Protein AF-0000000085152220 (afdb_homodimer)

InterPro domains:
  IPR000462 CDP-alcohol phosphatidyltransferase [PF01066] (6-169)
  IPR004570 CDP-diacylglycerol--glycerol-3-phosphate 3-phosphatidyltransferase [PIRSF000847] (4-182)
  IPR004570 CDP-diacylglycerol--glycerol-3-phosphate 3-phosphatidyltransferase [TIGR00560] (6-180)
  IPR043130 CDP-alcohol phosphatidyltransferase, transmembrane domain [G3DSA:1.20.120.1760] (3-184)
  IPR048254 CDP-alcohol phosphatidyltransferase, conserved site [PS00379] (52-74)
  IPR050324 CDP-alcohol phosphatidyltransferase class-I [PTHR14269] (2-176)

Structure (mmCIF, N/CA/C/O backbone):
data_AF-0000000085152220-model_v1
#
loop_
_entity.id
_entity.type
_entity.pdbx_description
1 polymer 'CDP-diacylglycerol--glycerol-3-phosphate 3-phosphatidyltransferase'
#
loop_
_atom_site.group_PDB
_atom_site.id
_atom_site.type_symbol
_atom_site.label_atom_id
_atom_site.label_alt_id
_atom_site.label_comp_id
_atom_site.label_asym_id
_atom_site.label_entity_id
_atom_site.label_seq_id
_atom_site.pdbx_PDB_ins_code
_atom_site.Cartn_x
_atom_site.Cartn_y
_atom_site.Cartn_z
_atom_site.occupancy
_atom_site.B_iso_or_equiv
_atom_site.auth_seq_id
_atom_site.auth_comp_id
_atom_site.auth_asym_id
_atom_site.auth_atom_id
_atom_site.pdbx_PDB_model_num
ATOM 1 N N . MET A 1 1 ? 12.742 26.578 -11.844 1 43.38 1 MET A N 1
ATOM 2 C CA . MET A 1 1 ? 13.039 25.281 -12.445 1 43.38 1 MET A CA 1
ATOM 3 C C . MET A 1 1 ? 14.359 24.719 -11.922 1 43.38 1 MET A C 1
ATOM 5 O O . MET A 1 1 ? 14.562 23.5 -11.922 1 43.38 1 MET A O 1
ATOM 9 N N . LYS A 1 2 ? 15.25 25.609 -11.633 1 52.81 2 LYS A N 1
ATOM 10 C CA . LYS A 1 2 ? 16.641 25.359 -11.266 1 52.81 2 LYS A CA 1
ATOM 11 C C . LYS A 1 2 ? 16.734 24.656 -9.914 1 52.81 2 LYS A C 1
ATOM 13 O O . LYS A 1 2 ? 17.562 23.766 -9.727 1 52.81 2 LYS A O 1
ATOM 18 N N . GLN A 1 3 ? 15.734 24.859 -9.078 1 63.97 3 GLN A N 1
ATOM 19 C CA . GLN A 1 3 ? 15.852 24.438 -7.688 1 63.97 3 GLN A CA 1
ATOM 20 C C . GLN A 1 3 ? 15.289 23.047 -7.473 1 63.97 3 GLN A C 1
ATOM 22 O O . GLN A 1 3 ? 15.664 22.344 -6.527 1 63.97 3 GLN A O 1
ATOM 27 N N . VAL A 1 4 ? 14.688 22.484 -8.508 1 64.5 4 VAL A N 1
ATOM 28 C CA . VAL A 1 4 ? 14.117 21.141 -8.398 1 64.5 4 VAL A CA 1
ATOM 29 C C . VAL A 1 4 ? 15.125 20.109 -8.891 1 64.5 4 VAL A C 1
ATOM 31 O O . VAL A 1 4 ? 15.094 18.953 -8.461 1 64.5 4 VAL A O 1
ATOM 34 N N . LEU A 1 5 ? 16.031 20.609 -9.672 1 73.44 5 LEU A N 1
ATOM 35 C CA . LEU A 1 5 ? 16.969 19.656 -10.25 1 73.44 5 LEU A CA 1
ATOM 36 C C . LEU A 1 5 ? 18.234 19.547 -9.391 1 73.44 5 LEU A C 1
ATOM 38 O O . LEU A 1 5 ? 19.312 19.922 -9.836 1 73.44 5 LEU A O 1
ATOM 42 N N . THR A 1 6 ? 18.078 19.094 -8.203 1 81.06 6 THR A N 1
ATOM 43 C CA . THR A 1 6 ? 19.188 18.797 -7.309 1 81.06 6 THR A CA 1
ATOM 44 C C . THR A 1 6 ? 19.562 17.312 -7.41 1 81.06 6 THR A C 1
ATOM 46 O O . THR A 1 6 ? 18.797 16.5 -7.93 1 81.06 6 THR A O 1
ATOM 49 N N . VAL A 1 7 ? 20.75 16.984 -7.09 1 80 7 VAL A N 1
ATOM 50 C CA . VAL A 1 7 ? 21.281 15.633 -7.188 1 80 7 VAL A CA 1
ATOM 51 C C . VAL A 1 7 ? 20.359 14.664 -6.461 1 80 7 VAL A C 1
ATOM 53 O O . VAL A 1 7 ? 19.953 13.641 -7.02 1 80 7 VAL A O 1
ATOM 56 N N . PRO A 1 8 ? 19.906 14.992 -5.285 1 82.31 8 PRO A N 1
ATOM 57 C CA . PRO A 1 8 ? 19 14.086 -4.59 1 82.31 8 PRO A CA 1
ATOM 58 C C . PRO A 1 8 ? 17.672 13.883 -5.332 1 82.31 8 PRO A C 1
ATOM 60 O O . PRO A 1 8 ? 17.172 12.758 -5.41 1 82.31 8 PRO A O 1
ATOM 63 N N . ASN A 1 9 ? 17.25 14.914 -5.938 1 85.56 9 ASN A N 1
ATOM 64 C CA . ASN A 1 9 ? 15.992 14.82 -6.684 1 85.56 9 ASN A CA 1
ATOM 65 C C . ASN A 1 9 ? 16.156 13.969 -7.941 1 85.56 9 ASN A C 1
ATOM 67 O O . ASN A 1 9 ? 15.242 13.234 -8.32 1 85.56 9 ASN A O 1
ATOM 71 N N . ILE A 1 10 ? 17.266 14.125 -8.5 1 87.38 10 ILE A N 1
ATOM 72 C CA . ILE A 1 10 ? 17.531 13.352 -9.703 1 87.38 10 ILE A CA 1
ATOM 73 C C . ILE A 1 10 ? 17.641 11.867 -9.344 1 87.38 10 ILE A C 1
ATOM 75 O O . ILE A 1 10 ? 17.125 11.016 -10.07 1 87.38 10 ILE A O 1
ATOM 79 N N . LEU A 1 11 ? 18.219 11.594 -8.219 1 88.81 11 LEU A N 1
ATOM 80 C CA . LEU A 1 11 ? 18.344 10.211 -7.777 1 88.81 11 LEU A CA 1
ATOM 81 C C . LEU A 1 11 ? 17 9.617 -7.422 1 88.81 11 LEU A C 1
ATOM 83 O O . LEU A 1 11 ? 16.719 8.453 -7.73 1 88.81 11 LEU A O 1
ATOM 87 N N . THR A 1 12 ? 16.188 10.383 -6.789 1 88.75 12 THR A N 1
ATOM 88 C CA . THR A 1 12 ? 14.836 9.938 -6.469 1 88.75 12 THR A CA 1
ATOM 89 C C . THR A 1 12 ? 14.047 9.656 -7.742 1 88.75 12 THR A C 1
ATOM 91 O O . THR A 1 12 ? 13.367 8.633 -7.844 1 88.75 12 THR A O 1
ATOM 94 N N . GLY A 1 13 ? 14.164 10.578 -8.688 1 90.31 13 GLY A N 1
ATOM 95 C CA . GLY A 1 13 ? 13.531 10.359 -9.984 1 90.31 13 GLY A CA 1
ATOM 96 C C . GLY A 1 13 ? 14.031 9.109 -10.688 1 90.31 13 GLY A C 1
ATOM 97 O O . GLY A 1 13 ? 13.242 8.375 -11.289 1 90.31 13 GLY A O 1
ATOM 98 N N . PHE A 1 14 ? 15.297 8.922 -10.602 1 92.62 14 PHE A N 1
ATOM 99 C CA . PHE A 1 14 ? 15.914 7.73 -11.18 1 92.62 14 PHE A CA 1
ATOM 100 C C . PHE A 1 14 ? 15.344 6.465 -10.547 1 92.62 14 PHE A C 1
ATOM 102 O O . PHE A 1 14 ? 15.086 5.48 -11.25 1 92.62 14 PHE A O 1
ATOM 109 N N . ARG A 1 15 ? 15.125 6.484 -9.289 1 94.25 15 ARG A N 1
ATOM 110 C CA . ARG A 1 15 ? 14.562 5.336 -8.594 1 94.25 15 ARG A CA 1
ATOM 111 C C . ARG A 1 15 ? 13.141 5.051 -9.062 1 94.25 15 ARG A C 1
ATOM 113 O O . ARG A 1 15 ? 12.766 3.893 -9.266 1 94.25 15 ARG A O 1
ATOM 120 N N . PHE A 1 16 ? 12.367 6.035 -9.25 1 92.75 16 PHE A N 1
ATOM 121 C CA . PHE A 1 16 ? 11.023 5.867 -9.781 1 92.75 16 PHE A CA 1
ATOM 122 C C . PHE A 1 16 ? 11.055 5.258 -11.18 1 92.75 16 PHE A C 1
ATOM 124 O O . PHE A 1 16 ? 10.227 4.41 -11.516 1 92.75 16 PHE A O 1
ATOM 131 N N . ALA A 1 17 ? 12.031 5.68 -11.953 1 94.56 17 ALA A N 1
ATOM 132 C CA . ALA A 1 17 ? 12.156 5.195 -13.328 1 94.56 17 ALA A CA 1
ATOM 133 C C . ALA A 1 17 ? 12.555 3.721 -13.352 1 94.56 17 ALA A C 1
ATOM 135 O O . ALA A 1 17 ? 12.242 3.002 -14.305 1 94.56 17 ALA A O 1
ATOM 136 N N . LEU A 1 18 ? 13.211 3.279 -12.359 1 96.44 18 LEU A N 1
ATOM 137 C CA . LEU A 1 18 ? 13.672 1.898 -12.297 1 96.44 18 LEU A CA 1
ATOM 138 C C . LEU A 1 18 ? 12.531 0.959 -11.922 1 96.44 18 LEU A C 1
ATOM 140 O O . LEU A 1 18 ? 12.609 -0.248 -12.156 1 96.44 18 LEU A O 1
ATOM 144 N N . VAL A 1 19 ? 11.461 1.485 -11.383 1 95.75 19 VAL A N 1
ATOM 145 C CA . VAL A 1 19 ? 10.352 0.673 -10.883 1 95.75 19 VAL A CA 1
ATOM 146 C C . VAL A 1 19 ? 9.672 -0.037 -12.047 1 95.75 19 VAL A C 1
ATOM 148 O O . VAL A 1 19 ? 9.508 -1.26 -12.031 1 95.75 19 VAL A O 1
ATOM 151 N N . PRO A 1 20 ? 9.305 0.666 -13.148 1 96.69 20 PRO A N 1
ATOM 152 C CA . PRO A 1 20 ? 8.695 -0.032 -14.281 1 96.69 20 PRO A CA 1
ATOM 153 C C . PRO A 1 20 ? 9.617 -1.086 -14.891 1 96.69 20 PRO A C 1
ATOM 155 O O . PRO A 1 20 ? 9.148 -2.127 -15.359 1 96.69 20 PRO A O 1
ATOM 158 N N . VAL A 1 21 ? 10.875 -0.811 -14.922 1 97.62 21 VAL A N 1
ATOM 159 C CA . VAL A 1 21 ? 11.836 -1.777 -15.438 1 97.62 2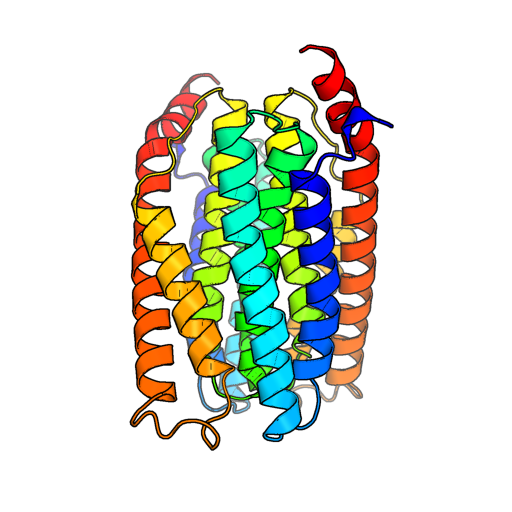1 VAL A CA 1
ATOM 160 C C . VAL A 1 21 ? 11.82 -3.035 -14.57 1 97.62 21 VAL A C 1
ATOM 162 O O . VAL A 1 21 ? 11.797 -4.152 -15.086 1 97.62 21 VAL A O 1
ATOM 165 N N . LEU A 1 22 ? 11.789 -2.803 -13.266 1 97.88 22 LEU A N 1
ATOM 166 C CA . LEU A 1 22 ? 11.742 -3.924 -12.336 1 97.88 22 LEU A CA 1
ATOM 167 C C . LEU A 1 22 ? 10.453 -4.723 -12.5 1 97.88 22 LEU A C 1
ATOM 169 O O . LEU A 1 22 ? 10.477 -5.953 -12.484 1 97.88 22 LEU A O 1
ATOM 173 N N . VAL A 1 23 ? 9.367 -4.07 -12.711 1 97.69 23 VAL A N 1
ATOM 174 C CA . VAL A 1 23 ? 8.07 -4.711 -12.898 1 97.69 23 VAL A CA 1
ATOM 175 C C . VAL A 1 23 ? 8.109 -5.602 -14.133 1 97.69 23 VAL A C 1
ATOM 177 O O . VAL A 1 23 ? 7.66 -6.75 -14.102 1 97.69 23 VAL A O 1
ATOM 180 N N . VAL A 1 24 ? 8.664 -5.09 -15.203 1 97.5 24 VAL A N 1
ATOM 181 C CA . VAL A 1 24 ? 8.734 -5.84 -16.453 1 97.5 24 VAL A CA 1
ATOM 182 C C . VAL A 1 24 ? 9.602 -7.078 -16.266 1 97.5 24 VAL A C 1
ATOM 184 O O . VAL A 1 24 ? 9.219 -8.18 -16.656 1 97.5 24 VAL A O 1
ATOM 187 N N . LEU A 1 25 ? 10.727 -6.91 -15.641 1 97.62 25 LEU A N 1
ATOM 188 C CA . LEU A 1 25 ? 11.656 -8.016 -15.453 1 97.62 25 LEU A CA 1
ATOM 189 C C . LEU A 1 25 ? 11.039 -9.102 -14.57 1 97.62 25 LEU A C 1
ATOM 191 O O . LEU A 1 25 ? 11.203 -10.297 -14.836 1 97.62 25 LEU A O 1
ATOM 195 N N . LEU A 1 26 ? 10.297 -8.688 -13.602 1 97 26 LEU A N 1
ATOM 196 C CA . LEU A 1 26 ? 9.727 -9.648 -12.672 1 97 26 LEU A CA 1
ATOM 197 C C . LEU A 1 26 ? 8.445 -10.258 -13.234 1 97 26 LEU A C 1
ATOM 199 O O . LEU A 1 26 ? 7.914 -11.219 -12.672 1 97 26 LEU A O 1
ATOM 203 N N . SER A 1 27 ? 7.949 -9.688 -14.328 1 95.94 27 SER A N 1
ATOM 204 C CA . SER A 1 27 ? 6.738 -10.211 -14.961 1 95.94 27 SER A CA 1
ATOM 205 C C . SER A 1 27 ? 7.078 -11.211 -16.062 1 95.94 27 SER A C 1
ATOM 207 O O . SER A 1 27 ? 6.207 -11.961 -16.516 1 95.94 27 SER A O 1
ATOM 209 N N . LEU A 1 28 ? 8.266 -11.266 -16.469 1 95.06 28 LEU A N 1
ATOM 210 C CA . LEU A 1 28 ? 8.719 -12.195 -17.516 1 95.06 28 LEU A CA 1
ATOM 211 C C . LEU A 1 28 ? 8.961 -13.578 -16.938 1 95.06 28 LEU A C 1
ATOM 213 O O . LEU A 1 28 ? 9.016 -13.75 -15.711 1 95.06 28 LEU A O 1
ATOM 217 N N . GLU A 1 29 ? 8.984 -14.578 -17.859 1 94.25 29 GLU A N 1
ATOM 218 C CA . GLU A 1 29 ? 9.391 -15.906 -17.422 1 94.25 29 GLU A CA 1
ATOM 219 C C . GLU A 1 29 ? 10.781 -15.875 -16.797 1 94.25 29 GLU A C 1
ATOM 221 O O . GLU A 1 29 ? 11.734 -15.375 -17.391 1 94.25 29 GLU A O 1
ATOM 226 N N . GLN A 1 30 ? 10.812 -16.391 -15.609 1 92.12 30 GLN A N 1
ATOM 227 C CA . GLN A 1 30 ? 12.031 -16.25 -14.82 1 92.12 30 GLN A CA 1
ATOM 228 C C . GLN A 1 30 ? 13.102 -17.234 -15.289 1 92.12 30 GLN A C 1
ATOM 230 O O . GLN A 1 30 ? 12.805 -18.391 -15.562 1 92.12 30 GLN A O 1
ATOM 235 N N . ASN A 1 31 ? 14.25 -16.734 -15.625 1 93.44 31 ASN A N 1
ATOM 236 C CA . ASN A 1 31 ? 15.492 -17.453 -15.859 1 93.44 31 ASN A CA 1
ATOM 237 C C . ASN A 1 31 ? 16.672 -16.797 -15.148 1 93.44 31 ASN A C 1
ATOM 239 O O . ASN A 1 31 ? 16.516 -15.734 -14.547 1 93.44 31 ASN A O 1
ATOM 243 N N . THR A 1 32 ? 17.734 -17.406 -15.125 1 92.25 32 THR A N 1
ATOM 244 C CA . THR A 1 32 ? 18.891 -16.922 -14.375 1 92.25 32 THR A CA 1
ATOM 245 C C . THR A 1 32 ? 19.25 -15.508 -14.812 1 92.25 32 THR A C 1
ATOM 247 O O . THR A 1 32 ? 19.547 -14.648 -13.977 1 92.25 32 THR A O 1
ATOM 250 N N . TRP A 1 33 ? 19.172 -15.227 -16.062 1 93.62 33 TRP A N 1
ATOM 251 C CA . TRP A 1 33 ? 19.547 -13.93 -16.594 1 93.62 33 TRP A CA 1
ATOM 252 C C . TRP A 1 33 ? 18.531 -12.859 -16.188 1 93.62 33 TRP A C 1
ATOM 254 O O . TRP A 1 33 ? 18.906 -11.781 -15.742 1 93.62 33 TRP A O 1
ATOM 264 N N . VAL A 1 34 ? 17.297 -13.148 -16.328 1 95.75 34 VAL A N 1
ATOM 265 C CA . VAL A 1 34 ? 16.234 -12.219 -15.984 1 95.75 34 VAL A CA 1
ATOM 266 C C . VAL A 1 34 ? 16.281 -11.922 -14.484 1 95.75 34 VAL A C 1
ATOM 268 O O . VAL A 1 34 ? 16.172 -10.766 -14.07 1 95.75 34 VAL A O 1
ATOM 271 N N . GLU A 1 35 ? 16.484 -12.953 -13.742 1 95.06 35 GLU A N 1
ATOM 272 C CA . GLU A 1 35 ? 16.531 -12.781 -12.297 1 95.06 35 GLU A CA 1
ATOM 273 C C . GLU A 1 35 ? 17.734 -11.938 -11.883 1 95.06 35 GLU A C 1
ATOM 275 O O . GLU A 1 35 ? 17.625 -11.117 -10.969 1 95.06 35 GLU A O 1
ATOM 280 N N . PHE A 1 36 ? 18.812 -12.18 -12.5 1 95.25 36 PHE A N 1
ATOM 281 C CA . PHE A 1 36 ? 20.016 -11.414 -12.188 1 95.25 36 PHE A CA 1
ATOM 282 C C . PHE A 1 36 ? 19.812 -9.938 -12.484 1 95.25 36 PHE A C 1
ATOM 284 O O . PHE A 1 36 ? 20.141 -9.078 -11.664 1 95.25 36 PHE A O 1
ATOM 291 N N . TRP A 1 37 ? 19.25 -9.648 -13.656 1 96.75 37 TRP A N 1
ATOM 292 C CA . TRP A 1 37 ? 19.031 -8.258 -14.031 1 96.75 37 TRP A CA 1
ATOM 293 C C . TRP A 1 37 ? 17.984 -7.609 -13.133 1 96.75 37 TRP A C 1
ATOM 295 O O . TRP A 1 37 ? 18.078 -6.426 -12.812 1 96.75 37 TRP A O 1
ATOM 305 N N . ALA A 1 38 ? 16.953 -8.359 -12.797 1 97.5 38 ALA A N 1
ATOM 306 C CA . ALA A 1 38 ? 15.969 -7.844 -11.844 1 97.5 38 ALA A CA 1
ATOM 307 C C . ALA A 1 38 ? 16.641 -7.496 -10.508 1 97.5 38 ALA A C 1
ATOM 309 O O . ALA A 1 38 ? 16.375 -6.434 -9.938 1 97.5 38 ALA A O 1
ATOM 310 N N . TRP A 1 39 ? 17.484 -8.383 -10.062 1 96.62 39 TRP A N 1
ATOM 311 C CA . TRP A 1 39 ? 18.203 -8.141 -8.82 1 96.62 39 TRP A CA 1
ATOM 312 C C . TRP A 1 39 ? 19.094 -6.902 -8.945 1 96.62 39 TRP A C 1
ATOM 314 O O . TRP A 1 39 ? 19.156 -6.074 -8.031 1 96.62 39 TRP A O 1
ATOM 324 N N . PHE A 1 40 ? 19.766 -6.82 -10.039 1 96.94 40 PHE A N 1
ATOM 325 C CA . PHE A 1 40 ? 20.672 -5.703 -10.273 1 96.94 40 PHE A CA 1
ATOM 326 C C . PHE A 1 40 ? 19.922 -4.379 -10.25 1 96.94 40 PHE A C 1
ATOM 328 O O . PHE A 1 40 ? 20.375 -3.414 -9.633 1 96.94 40 PHE A O 1
ATOM 335 N N . VAL A 1 41 ? 18.828 -4.328 -10.953 1 97.62 41 VAL A N 1
ATOM 336 C CA . VAL A 1 41 ? 18 -3.127 -10.977 1 97.62 41 VAL A CA 1
ATOM 337 C C . VAL A 1 41 ? 17.547 -2.781 -9.562 1 97.62 41 VAL A C 1
ATOM 339 O O . VAL A 1 41 ? 17.609 -1.62 -9.148 1 97.62 41 VAL A O 1
ATOM 342 N N . PHE A 1 42 ? 17.109 -3.775 -8.844 1 97.81 42 PHE A N 1
ATOM 343 C CA . PHE A 1 42 ? 16.688 -3.557 -7.469 1 97.81 42 PHE A CA 1
ATOM 344 C C . PHE A 1 42 ? 17.844 -3.059 -6.609 1 97.81 42 PHE A C 1
ATOM 346 O O . PHE A 1 42 ? 17.672 -2.146 -5.797 1 97.81 42 PHE A O 1
ATOM 353 N N . PHE A 1 43 ? 18.953 -3.658 -6.762 1 95.94 43 PHE A N 1
ATOM 354 C CA . PHE A 1 43 ? 20.141 -3.301 -6.012 1 95.94 43 PHE A CA 1
ATOM 355 C C . PHE A 1 43 ? 20.531 -1.853 -6.277 1 95.94 43 PHE A C 1
ATOM 357 O O . PHE A 1 43 ? 20.812 -1.096 -5.344 1 95.94 43 PHE A O 1
ATOM 364 N N . VAL A 1 44 ? 20.594 -1.493 -7.488 1 96.38 44 VAL A N 1
ATOM 365 C CA . VAL A 1 44 ? 20.938 -0.128 -7.867 1 96.38 44 VAL A CA 1
ATOM 366 C C . VAL A 1 44 ? 19.938 0.851 -7.254 1 96.38 44 VAL A C 1
ATOM 368 O O . VAL A 1 44 ? 20.328 1.877 -6.691 1 96.38 44 VAL A O 1
ATOM 371 N N . ALA A 1 45 ? 18.672 0.52 -7.355 1 94.75 45 ALA A N 1
ATOM 372 C CA . ALA A 1 45 ? 17.641 1.373 -6.785 1 94.75 45 ALA A CA 1
ATOM 373 C C . ALA A 1 45 ? 17.812 1.517 -5.273 1 94.75 45 ALA A C 1
ATOM 375 O O . ALA A 1 45 ? 17.672 2.613 -4.73 1 94.75 45 ALA A O 1
ATOM 376 N N . ALA A 1 46 ? 18.141 0.431 -4.613 1 92.81 46 ALA A N 1
ATOM 377 C CA . ALA A 1 46 ? 18.312 0.447 -3.162 1 92.81 46 ALA A CA 1
ATOM 378 C C . ALA A 1 46 ? 19.531 1.276 -2.771 1 92.81 46 ALA A C 1
ATOM 380 O O . ALA A 1 46 ? 19.5 2.023 -1.791 1 92.81 46 ALA A O 1
ATOM 381 N N . VAL A 1 47 ? 20.578 1.131 -3.498 1 92.19 47 VAL A N 1
ATOM 382 C CA . VAL A 1 47 ? 21.812 1.857 -3.225 1 92.19 47 VAL A CA 1
ATOM 383 C C . VAL A 1 47 ? 21.594 3.352 -3.455 1 92.19 47 VAL A C 1
ATOM 385 O O . VAL A 1 47 ? 22.125 4.184 -2.713 1 92.19 47 VAL A O 1
ATOM 388 N N . THR A 1 48 ? 20.828 3.668 -4.508 1 90.75 48 THR A N 1
ATOM 389 C CA . THR A 1 48 ? 20.547 5.07 -4.789 1 90.75 48 THR A CA 1
ATOM 390 C C . THR A 1 48 ? 19.828 5.723 -3.611 1 90.75 48 THR A C 1
ATOM 392 O O . THR A 1 48 ? 19.984 6.922 -3.371 1 90.75 48 THR A O 1
ATOM 395 N N . ASP A 1 49 ? 18.938 4.926 -2.982 1 87.62 49 ASP A N 1
ATOM 396 C CA . ASP A 1 49 ? 18.25 5.438 -1.803 1 87.62 49 ASP A CA 1
ATOM 397 C C . ASP A 1 49 ? 19.234 5.785 -0.693 1 87.62 49 ASP A C 1
ATOM 399 O O . ASP A 1 49 ? 19.125 6.836 -0.054 1 87.62 49 ASP A O 1
ATOM 403 N N . PHE A 1 50 ? 20.203 4.988 -0.549 1 84.06 50 PHE A N 1
ATOM 404 C CA . PHE A 1 50 ? 21.219 5.203 0.481 1 84.06 50 PHE A CA 1
ATOM 405 C C . PHE A 1 50 ? 22.078 6.418 0.154 1 84.06 50 PHE A C 1
ATOM 407 O O . PHE A 1 50 ? 22.391 7.219 1.037 1 84.06 50 PHE A O 1
ATOM 414 N N . VAL A 1 51 ? 22.391 6.555 -1.011 1 85.31 51 VAL A N 1
ATOM 415 C CA . VAL A 1 51 ? 23.297 7.617 -1.46 1 85.31 51 VAL A CA 1
ATOM 416 C C . VAL A 1 51 ? 22.578 8.961 -1.371 1 85.31 51 VAL A C 1
ATOM 418 O O . VAL A 1 51 ? 23.156 9.945 -0.896 1 85.31 51 VAL A O 1
ATOM 421 N N . ASP A 1 52 ? 21.375 8.93 -1.883 1 82.38 52 ASP A N 1
ATOM 422 C CA . ASP A 1 52 ? 20.672 10.203 -1.907 1 82.38 52 ASP A CA 1
ATOM 423 C C . ASP A 1 52 ? 20.406 10.719 -0.492 1 82.38 52 ASP A C 1
ATOM 425 O O . ASP A 1 52 ? 20.469 11.922 -0.239 1 82.38 52 ASP A O 1
ATOM 429 N N . GLY A 1 53 ? 20.172 9.805 0.477 1 76.62 53 GLY A N 1
ATOM 430 C CA . GLY A 1 53 ? 20.047 10.211 1.868 1 76.62 53 GLY A CA 1
ATOM 431 C C . GLY A 1 53 ? 21.344 10.781 2.436 1 76.62 53 GLY A C 1
ATOM 432 O O . GLY A 1 53 ? 21.312 11.797 3.133 1 76.62 53 GLY A O 1
ATOM 433 N N . TRP A 1 54 ? 22.359 10.164 2.021 1 78.69 54 TRP A N 1
ATOM 434 C CA . TRP A 1 54 ? 23.672 10.602 2.498 1 78.69 54 TRP A CA 1
ATOM 435 C C . TRP A 1 54 ? 24.016 11.977 1.926 1 78.69 54 TRP A C 1
ATOM 437 O O . TRP A 1 54 ? 24.469 12.859 2.656 1 78.69 54 TRP A O 1
ATOM 447 N N . VAL A 1 55 ? 23.781 12.156 0.669 1 77.25 55 VAL A N 1
ATOM 448 C CA . VAL A 1 55 ? 24.109 13.406 -0.014 1 77.25 55 VAL A CA 1
ATOM 449 C C . VAL A 1 55 ? 23.219 14.531 0.509 1 77.25 55 VAL A C 1
ATOM 451 O O . VAL A 1 55 ? 23.688 15.648 0.75 1 77.25 55 VAL A O 1
ATOM 454 N N . ALA A 1 56 ? 21.969 14.289 0.671 1 72.5 56 ALA A N 1
ATOM 455 C CA . ALA A 1 56 ? 21.031 15.289 1.169 1 72.5 56 ALA A CA 1
ATOM 456 C C . ALA A 1 56 ? 21.438 15.773 2.561 1 72.5 56 ALA A C 1
ATOM 458 O O . ALA A 1 56 ? 21.359 16.969 2.854 1 72.5 56 ALA A O 1
ATOM 459 N N . ARG A 1 57 ? 21.922 14.859 3.391 1 75.06 57 ARG A N 1
ATOM 460 C CA . ARG A 1 57 ? 22.312 15.195 4.758 1 75.06 57 ARG A CA 1
ATOM 461 C C . ARG A 1 57 ? 23.656 15.898 4.789 1 75.06 57 ARG A C 1
ATOM 463 O O . ARG A 1 57 ? 23.844 16.859 5.531 1 75.06 57 ARG A O 1
ATOM 470 N N . ARG A 1 58 ? 24.453 15.5 3.926 1 80.44 58 ARG A N 1
ATOM 471 C CA . ARG A 1 58 ? 25.828 16.016 3.932 1 80.44 58 ARG A CA 1
ATOM 472 C C . ARG A 1 58 ? 25.891 17.422 3.361 1 80.44 58 ARG A C 1
ATOM 474 O O . ARG A 1 58 ? 26.594 18.281 3.895 1 80.44 58 ARG A O 1
ATOM 481 N N . TYR A 1 59 ? 25.156 17.688 2.314 1 79.69 59 TYR A N 1
ATOM 482 C CA . TYR A 1 59 ? 25.266 18.984 1.636 1 79.69 59 TYR A CA 1
ATOM 483 C C . TYR A 1 59 ? 24.062 19.875 1.951 1 79.69 59 TYR A C 1
ATOM 485 O O . TYR A 1 59 ? 24 21.016 1.483 1 79.69 59 TYR A O 1
ATOM 493 N N . LYS A 1 60 ? 23.109 19.344 2.691 1 77.06 60 LYS A N 1
ATOM 494 C CA . LYS A 1 60 ? 21.938 20.094 3.129 1 77.06 60 LYS A CA 1
ATOM 495 C C . LYS A 1 60 ? 21.188 20.688 1.938 1 77.06 60 LYS A C 1
ATOM 497 O O . LYS A 1 60 ? 20.812 21.859 1.947 1 77.06 60 LYS A O 1
ATOM 502 N N . ILE A 1 61 ? 21.141 20.047 0.845 1 75.19 61 ILE A N 1
ATOM 503 C CA . ILE A 1 61 ? 20.469 20.516 -0.369 1 75.19 61 ILE A CA 1
ATOM 504 C C . ILE A 1 61 ? 19.109 19.828 -0.514 1 75.19 61 ILE A C 1
ATOM 506 O O . ILE A 1 61 ? 18.719 19.469 -1.62 1 75.19 61 ILE A O 1
ATOM 510 N N . GLU A 1 62 ? 18.438 19.672 0.553 1 73.31 62 GLU A N 1
ATOM 511 C CA . GLU A 1 62 ? 17.141 18.984 0.48 1 73.31 62 GLU A CA 1
ATOM 512 C C . GLU A 1 62 ? 16.016 19.953 0.133 1 73.31 62 GLU A C 1
ATOM 514 O O . GLU A 1 62 ? 15.914 21.031 0.724 1 73.31 62 GLU A O 1
ATOM 519 N N . THR A 1 63 ? 15.336 19.641 -0.987 1 76.19 63 THR A N 1
ATOM 520 C CA . THR A 1 63 ? 14.164 20.422 -1.366 1 76.19 63 THR A CA 1
ATOM 521 C C . THR A 1 63 ? 12.898 19.812 -0.766 1 76.19 63 THR A C 1
ATOM 523 O O . THR A 1 63 ? 12.914 18.688 -0.272 1 76.19 63 THR A O 1
ATOM 526 N N . VAL A 1 64 ? 11.906 20.562 -0.732 1 73.19 64 VAL A N 1
ATOM 527 C CA . VAL A 1 64 ? 10.633 20.094 -0.217 1 73.19 64 VAL A CA 1
ATOM 528 C C . VAL A 1 64 ? 10.141 18.906 -1.062 1 73.19 64 VAL A C 1
ATOM 530 O O . VAL A 1 64 ? 9.664 17.906 -0.524 1 73.19 64 VAL A O 1
ATOM 533 N N . LEU A 1 65 ? 10.359 19.062 -2.305 1 77.81 65 LEU A N 1
ATOM 534 C CA . LEU A 1 65 ? 9.945 17.969 -3.195 1 77.81 65 LEU A CA 1
ATOM 535 C C . LEU A 1 65 ? 10.742 16.703 -2.91 1 77.81 65 LEU A C 1
ATOM 537 O O . LEU A 1 65 ? 10.172 15.609 -2.852 1 77.81 65 LEU A O 1
ATOM 541 N N . GLY A 1 66 ? 11.969 16.922 -2.824 1 78.5 66 GLY A N 1
ATOM 542 C CA . GLY A 1 66 ? 12.82 15.781 -2.533 1 78.5 66 GLY A CA 1
ATOM 543 C C . GLY A 1 66 ? 12.484 15.102 -1.222 1 78.5 66 GLY A C 1
ATOM 544 O O . GLY A 1 66 ? 12.453 13.875 -1.145 1 78.5 66 GLY A O 1
ATOM 545 N N . LYS A 1 67 ? 12.195 15.844 -0.275 1 77.69 67 LYS A N 1
ATOM 546 C CA . LYS A 1 67 ? 11.859 15.32 1.047 1 77.69 67 LYS A CA 1
ATOM 547 C C . LYS A 1 67 ? 10.562 14.508 1.006 1 77.69 67 LYS A C 1
ATOM 549 O O . LYS A 1 67 ? 10.406 13.539 1.752 1 77.69 67 LYS A O 1
ATOM 554 N N . LEU A 1 68 ? 9.828 14.867 0.173 1 78.44 68 LEU A N 1
ATOM 555 C CA . LEU A 1 68 ? 8.531 14.203 0.058 1 78.44 68 LEU A CA 1
ATOM 556 C C . LEU A 1 68 ? 8.633 12.977 -0.843 1 78.44 68 LEU A C 1
ATOM 558 O O . LEU A 1 68 ? 8.109 11.906 -0.512 1 78.44 68 LEU A O 1
ATOM 562 N N . MET A 1 69 ? 9.305 13.18 -1.912 1 84.69 69 MET A N 1
ATOM 563 C CA . MET A 1 69 ? 9.32 12.133 -2.932 1 84.69 69 MET A CA 1
ATOM 564 C C . MET A 1 69 ? 10.266 11 -2.537 1 84.69 69 MET A C 1
ATOM 566 O O . MET A 1 69 ? 10.062 9.852 -2.934 1 84.69 69 MET A O 1
ATOM 570 N N . ASP A 1 70 ? 11.172 11.391 -1.763 1 86.25 70 ASP A N 1
ATOM 571 C CA . ASP A 1 70 ? 12.188 10.406 -1.401 1 86.25 70 ASP A CA 1
ATOM 572 C C . ASP A 1 70 ? 11.562 9.234 -0.644 1 86.25 70 ASP A C 1
ATOM 574 O O . ASP A 1 70 ? 11.656 8.086 -1.081 1 86.25 70 ASP A O 1
ATOM 578 N N . PRO A 1 71 ? 10.875 9.492 0.385 1 85.38 71 PRO A N 1
ATOM 579 C CA . PRO A 1 71 ? 10.234 8.391 1.104 1 85.38 71 PRO A CA 1
ATOM 580 C C . PRO A 1 71 ? 9.234 7.629 0.241 1 85.38 71 PRO A C 1
ATOM 582 O O . PRO A 1 71 ? 9.086 6.41 0.389 1 85.38 71 PRO A O 1
ATOM 585 N N . LEU A 1 72 ? 8.594 8.266 -0.606 1 87.62 72 LEU A N 1
ATOM 586 C CA . LEU A 1 72 ? 7.617 7.625 -1.479 1 87.62 72 LEU A CA 1
ATOM 587 C C . LEU A 1 72 ? 8.297 6.664 -2.447 1 87.62 72 LEU A C 1
ATOM 589 O O . LEU A 1 72 ? 7.805 5.562 -2.688 1 87.62 72 LEU A O 1
ATOM 593 N N . ALA A 1 73 ? 9.367 7.203 -2.99 1 91.19 73 ALA A N 1
ATOM 594 C CA . ALA A 1 73 ? 10.125 6.363 -3.918 1 91.19 73 ALA A CA 1
ATOM 595 C C . ALA A 1 73 ? 10.594 5.078 -3.238 1 91.19 73 ALA A C 1
ATOM 597 O O . ALA A 1 73 ? 10.578 4.008 -3.846 1 91.19 73 ALA A O 1
ATOM 598 N N . ASP A 1 74 ? 10.977 5.25 -2.029 1 90.81 74 ASP A N 1
ATOM 599 C CA . ASP A 1 74 ? 11.414 4.086 -1.262 1 90.81 74 ASP A CA 1
ATOM 600 C C . ASP A 1 74 ? 10.266 3.1 -1.061 1 90.81 74 ASP A C 1
ATOM 602 O O . ASP A 1 74 ? 10.43 1.896 -1.275 1 90.81 74 ASP A O 1
ATOM 606 N N . LYS A 1 75 ? 9.18 3.502 -0.757 1 91.69 75 LYS A N 1
ATOM 607 C CA . LYS A 1 75 ? 8.016 2.658 -0.511 1 91.69 75 LYS A CA 1
ATOM 608 C C . LYS A 1 75 ? 7.539 1.988 -1.797 1 91.69 75 LYS A C 1
ATOM 610 O O . LYS A 1 75 ? 7.117 0.829 -1.78 1 91.69 75 LYS A O 1
ATOM 615 N N . VAL A 1 76 ? 7.582 2.707 -2.816 1 94.19 76 VAL A N 1
ATOM 616 C CA . VAL A 1 76 ? 7.164 2.166 -4.105 1 94.19 76 VAL A CA 1
ATOM 617 C C . VAL A 1 76 ? 8.094 1.022 -4.512 1 94.19 76 VAL A C 1
ATOM 619 O O . VAL A 1 76 ? 7.637 -0.02 -4.984 1 94.19 76 VAL A O 1
ATOM 622 N N . LEU A 1 77 ? 9.352 1.284 -4.316 1 95.12 77 LEU A N 1
ATOM 623 C CA . LEU A 1 77 ? 10.32 0.253 -4.66 1 95.12 77 LEU A CA 1
ATOM 624 C C . LEU A 1 77 ? 10.086 -1.012 -3.842 1 95.12 77 LEU A C 1
ATOM 626 O O . LEU A 1 77 ? 10.039 -2.113 -4.395 1 95.12 77 LEU A O 1
ATOM 630 N N . VAL A 1 78 ? 9.93 -0.848 -2.582 1 95.44 78 VAL A N 1
ATOM 631 C CA . VAL A 1 78 ? 9.711 -1.976 -1.684 1 95.44 78 VAL A CA 1
ATOM 632 C C . VAL A 1 78 ? 8.398 -2.676 -2.041 1 95.44 78 VAL A C 1
ATOM 634 O O . VAL A 1 78 ? 8.352 -3.904 -2.129 1 95.44 78 VAL A O 1
ATOM 637 N N . SER A 1 79 ? 7.363 -1.93 -2.27 1 96.81 79 SER A N 1
ATOM 638 C CA . SER A 1 79 ? 6.078 -2.504 -2.654 1 96.81 79 SER A CA 1
ATOM 639 C C . SER A 1 79 ? 6.195 -3.295 -3.955 1 96.81 79 SER A C 1
ATOM 641 O O . SER A 1 79 ? 5.574 -4.348 -4.102 1 96.81 79 SER A O 1
ATOM 643 N N . THR A 1 80 ? 6.965 -2.73 -4.832 1 97.38 80 THR A N 1
ATOM 644 C CA . THR A 1 80 ? 7.172 -3.414 -6.102 1 97.38 80 THR A CA 1
ATOM 645 C C . THR A 1 80 ? 7.828 -4.773 -5.887 1 97.38 80 THR A C 1
ATOM 647 O O . THR A 1 80 ? 7.355 -5.785 -6.406 1 97.38 80 THR A O 1
ATOM 650 N N . GLY A 1 81 ? 8.875 -4.781 -5.105 1 97.31 81 GLY A N 1
ATOM 651 C CA . GLY A 1 81 ? 9.539 -6.039 -4.797 1 97.31 81 GLY A CA 1
ATOM 652 C C . GLY A 1 81 ? 8.625 -7.043 -4.121 1 97.31 81 GLY A C 1
ATOM 653 O O . GLY A 1 81 ? 8.609 -8.219 -4.488 1 97.31 81 GLY A O 1
ATOM 654 N N . LEU A 1 82 ? 7.832 -6.598 -3.219 1 97.81 82 LEU A N 1
ATOM 655 C CA . LEU A 1 82 ? 6.969 -7.477 -2.436 1 97.81 82 LEU A CA 1
ATOM 656 C C . LEU A 1 82 ? 5.832 -8.031 -3.291 1 97.81 82 LEU A C 1
ATOM 658 O O . LEU A 1 82 ? 5.633 -9.242 -3.357 1 97.81 82 LEU A O 1
ATOM 662 N N . ILE A 1 83 ? 5.172 -7.207 -4.016 1 98.06 83 ILE A N 1
ATOM 663 C CA . ILE A 1 83 ? 3.959 -7.586 -4.73 1 98.06 83 ILE A CA 1
ATOM 664 C C . ILE A 1 83 ? 4.32 -8.445 -5.941 1 98.06 83 ILE A C 1
ATOM 666 O O . ILE A 1 83 ? 3.68 -9.461 -6.207 1 98.06 83 ILE A O 1
ATOM 670 N N . MET A 1 84 ? 5.375 -8.078 -6.668 1 98.19 84 MET A N 1
ATOM 671 C CA . MET A 1 84 ? 5.723 -8.781 -7.898 1 98.19 84 MET A CA 1
ATOM 672 C C . MET A 1 84 ? 6.34 -10.141 -7.594 1 98.19 84 MET A C 1
ATOM 674 O O . MET A 1 84 ? 6.441 -11 -8.477 1 98.19 84 MET A O 1
ATOM 678 N N . LEU A 1 85 ? 6.754 -10.391 -6.371 1 97.62 85 LEU A N 1
ATOM 679 C CA . LEU A 1 85 ? 7.352 -11.672 -6.008 1 97.62 85 LEU A CA 1
ATOM 680 C C . LEU A 1 85 ? 6.277 -12.664 -5.582 1 97.62 85 LEU A C 1
ATOM 682 O O . LEU A 1 85 ? 6.551 -13.867 -5.461 1 97.62 85 LEU A O 1
ATOM 686 N N . ILE A 1 86 ? 5.062 -12.188 -5.41 1 97.25 86 ILE A N 1
ATOM 687 C CA . ILE A 1 86 ? 3.973 -13.047 -4.969 1 97.25 86 ILE A CA 1
ATOM 688 C C . ILE A 1 86 ? 3.674 -14.094 -6.035 1 97.25 86 ILE A C 1
ATOM 690 O O . ILE A 1 86 ? 3.641 -15.297 -5.75 1 97.25 86 ILE A O 1
ATOM 694 N N . PRO A 1 87 ? 3.502 -13.672 -7.336 1 96.38 87 PRO A N 1
ATOM 695 C CA . PRO A 1 87 ? 3.203 -14.688 -8.352 1 96.38 87 PRO A CA 1
ATOM 696 C C . PRO A 1 87 ? 4.355 -15.672 -8.555 1 96.38 87 PRO A C 1
ATOM 698 O O . PRO A 1 87 ? 4.145 -16.766 -9.07 1 96.38 87 PRO A O 1
ATOM 701 N N . LEU A 1 88 ? 5.523 -15.328 -8.164 1 94.81 88 LEU A N 1
ATOM 702 C CA . LEU A 1 88 ? 6.691 -16.188 -8.32 1 94.81 88 LEU A CA 1
ATOM 703 C C . LEU A 1 88 ? 6.82 -17.156 -7.152 1 94.81 88 LEU A C 1
ATOM 705 O O . LEU A 1 88 ? 7.719 -18 -7.133 1 94.81 88 LEU A O 1
ATOM 709 N N . GLY A 1 89 ? 5.949 -17 -6.133 1 94.44 89 GLY A N 1
ATOM 710 C CA . GLY A 1 89 ? 5.934 -17.891 -4.992 1 94.44 89 GLY A CA 1
ATOM 711 C C . GLY A 1 89 ? 7.031 -17.609 -3.984 1 94.44 89 GLY A C 1
ATOM 712 O O . GLY A 1 89 ? 7.34 -18.438 -3.137 1 94.44 89 GLY A O 1
ATOM 713 N N . LYS A 1 90 ? 7.617 -16.438 -4.078 1 94.94 90 LYS A N 1
ATOM 714 C CA . LYS A 1 90 ? 8.773 -16.125 -3.24 1 94.94 90 LYS A CA 1
ATOM 715 C C . LYS A 1 90 ? 8.352 -15.328 -2.008 1 94.94 90 LYS A C 1
ATOM 717 O O . LYS A 1 90 ? 9.102 -15.25 -1.028 1 94.94 90 LYS A O 1
ATOM 722 N N . VAL A 1 91 ? 7.234 -14.68 -2.125 1 96.56 91 VAL A N 1
ATOM 723 C CA . VAL A 1 91 ? 6.703 -13.93 -0.994 1 96.56 91 VAL A CA 1
ATOM 724 C C . VAL A 1 91 ? 5.258 -14.336 -0.734 1 96.56 91 VAL A C 1
ATOM 726 O O . VAL A 1 91 ? 4.445 -14.391 -1.66 1 96.56 91 VAL A O 1
ATOM 729 N N . ALA A 1 92 ? 5.016 -14.664 0.559 1 96.81 92 ALA A N 1
ATOM 730 C CA . ALA A 1 92 ? 3.639 -14.961 0.939 1 96.81 92 ALA A CA 1
ATOM 731 C C . ALA A 1 92 ? 2.764 -13.711 0.871 1 96.81 92 ALA A C 1
ATOM 733 O O . ALA A 1 92 ? 3.15 -12.648 1.364 1 96.81 92 ALA A O 1
ATOM 734 N N . ALA A 1 93 ? 1.586 -13.875 0.304 1 97.25 93 ALA A N 1
ATOM 735 C CA . ALA A 1 93 ? 0.69 -12.742 0.092 1 97.25 93 ALA A CA 1
ATOM 736 C C . ALA A 1 93 ? 0.317 -12.086 1.417 1 97.25 93 ALA A C 1
ATOM 738 O O . ALA A 1 93 ? 0.251 -10.852 1.509 1 97.25 93 ALA A O 1
ATOM 739 N N . TRP A 1 94 ? 0.075 -12.867 2.422 1 96.5 94 TRP A N 1
ATOM 740 C CA . TRP A 1 94 ? -0.371 -12.305 3.689 1 96.5 94 TRP A CA 1
ATOM 741 C C . TRP A 1 94 ? 0.747 -11.5 4.352 1 96.5 94 TRP A C 1
ATOM 743 O O . TRP A 1 94 ? 0.487 -10.523 5.051 1 96.5 94 TRP A O 1
ATOM 753 N N . VAL A 1 95 ? 1.995 -11.906 4.195 1 96.31 95 VAL A N 1
ATOM 754 C CA . VAL A 1 95 ? 3.129 -11.148 4.719 1 96.31 95 VAL A CA 1
ATOM 755 C C . VAL A 1 95 ? 3.219 -9.797 4.02 1 96.31 95 VAL A C 1
ATOM 757 O O . VAL A 1 95 ? 3.354 -8.758 4.672 1 96.31 95 VAL A O 1
ATOM 760 N N . CYS A 1 96 ? 3.16 -9.859 2.662 1 97.06 96 CYS A N 1
ATOM 761 C CA . CYS A 1 96 ? 3.146 -8.641 1.862 1 97.06 96 CYS A CA 1
ATOM 762 C C . CYS A 1 96 ? 2.02 -7.711 2.301 1 97.06 96 CYS A C 1
ATOM 764 O O . CYS A 1 96 ? 2.227 -6.508 2.467 1 97.06 96 CYS A O 1
ATOM 766 N N . LEU A 1 97 ? 0.891 -8.273 2.533 1 97.19 97 LEU A N 1
ATOM 767 C CA . LEU A 1 97 ? -0.29 -7.512 2.932 1 97.19 97 LEU A CA 1
ATOM 768 C C . LEU A 1 97 ? -0.047 -6.781 4.246 1 97.19 97 LEU A C 1
ATOM 770 O O . LEU A 1 97 ? -0.341 -5.586 4.359 1 97.19 97 LEU A O 1
ATOM 774 N N . LEU A 1 98 ? 0.478 -7.41 5.211 1 96.19 98 LEU A N 1
ATOM 775 C CA . LEU A 1 98 ? 0.703 -6.809 6.52 1 96.19 98 LEU A CA 1
ATOM 776 C C . LEU A 1 98 ? 1.695 -5.656 6.426 1 96.19 98 LEU A C 1
ATOM 778 O O . LEU A 1 98 ? 1.5 -4.609 7.051 1 96.19 98 LEU A O 1
ATOM 782 N N . ILE A 1 99 ? 2.682 -5.855 5.672 1 95.06 99 ILE A N 1
ATOM 783 C CA . ILE A 1 99 ? 3.699 -4.824 5.516 1 95.06 99 ILE A CA 1
ATOM 784 C C . ILE A 1 99 ? 3.102 -3.613 4.805 1 95.06 99 ILE A C 1
ATOM 786 O O . ILE A 1 99 ? 3.289 -2.475 5.242 1 95.06 99 ILE A O 1
ATOM 790 N N . ILE A 1 100 ? 2.371 -3.867 3.738 1 95.38 100 ILE A N 1
ATOM 791 C CA . ILE A 1 100 ? 1.782 -2.795 2.941 1 95.38 100 ILE A CA 1
ATOM 792 C C . ILE A 1 100 ? 0.719 -2.068 3.762 1 95.38 100 ILE A C 1
ATOM 794 O O . ILE A 1 100 ? 0.657 -0.837 3.758 1 95.38 100 ILE A O 1
ATOM 798 N N . CYS A 1 101 ? -0.141 -2.783 4.43 1 93.75 101 CYS A N 1
ATOM 799 C CA . CYS A 1 101 ? -1.162 -2.166 5.27 1 93.75 101 CYS A CA 1
ATOM 800 C C . CYS A 1 101 ? -0.529 -1.272 6.328 1 93.75 101 CYS A C 1
ATOM 802 O O . CYS A 1 101 ? -1.02 -0.174 6.594 1 93.75 101 CYS A O 1
ATOM 804 N N . ARG A 1 102 ? 0.479 -1.781 6.891 1 92.25 102 ARG A N 1
ATOM 805 C CA . ARG A 1 102 ? 1.191 -0.979 7.883 1 92.25 102 ARG A CA 1
ATOM 806 C C . ARG A 1 102 ? 1.715 0.314 7.266 1 92.25 102 ARG A C 1
ATOM 808 O O . ARG A 1 102 ? 1.659 1.374 7.891 1 92.25 102 ARG A O 1
ATOM 815 N N . GLU A 1 103 ? 2.215 0.225 6.148 1 89.94 103 GLU A N 1
ATOM 816 C CA . GLU A 1 103 ? 2.705 1.419 5.465 1 89.94 103 GLU A CA 1
ATOM 817 C C . GLU A 1 103 ? 1.585 2.434 5.254 1 89.94 103 GLU A C 1
ATOM 819 O O . GLU A 1 103 ? 1.773 3.631 5.488 1 89.94 103 GLU A O 1
ATOM 824 N N . ILE A 1 104 ? 0.484 1.975 4.84 1 88.12 104 ILE A N 1
ATOM 825 C CA . ILE A 1 104 ? -0.667 2.832 4.582 1 88.12 104 ILE A CA 1
ATOM 826 C C . ILE A 1 104 ? -1.145 3.461 5.887 1 88.12 104 ILE A C 1
ATOM 828 O O . ILE A 1 104 ? -1.371 4.672 5.957 1 88.12 104 ILE A O 1
ATOM 832 N N . ILE A 1 105 ? -1.204 2.682 6.918 1 87.88 105 ILE A N 1
ATOM 833 C CA . ILE A 1 105 ? -1.714 3.121 8.211 1 87.88 105 ILE A CA 1
ATOM 834 C C . ILE A 1 105 ? -0.771 4.16 8.812 1 87.88 105 ILE A C 1
ATOM 836 O O . ILE A 1 105 ? -1.208 5.234 9.234 1 87.88 105 ILE A O 1
ATOM 840 N N . VAL A 1 106 ? 0.481 3.889 8.781 1 86.19 106 VAL A N 1
ATOM 841 C CA . VAL A 1 106 ? 1.47 4.773 9.391 1 86.19 106 VAL A CA 1
ATOM 842 C C . VAL A 1 106 ? 1.551 6.078 8.609 1 86.19 106 VAL A C 1
ATOM 844 O O . VAL A 1 106 ? 1.679 7.156 9.195 1 86.19 106 VAL A O 1
ATOM 847 N N . THR A 1 107 ? 1.526 5.973 7.312 1 84.06 107 THR A N 1
ATOM 848 C CA . THR A 1 107 ? 1.532 7.18 6.496 1 84.06 107 THR A CA 1
ATOM 849 C C . THR A 1 107 ? 0.306 8.039 6.789 1 84.06 107 THR A C 1
ATOM 851 O O . THR A 1 107 ? 0.405 9.266 6.867 1 84.06 107 THR A O 1
ATOM 854 N N . GLY A 1 108 ? -0.792 7.449 6.973 1 81.25 108 GLY A N 1
ATOM 855 C CA . GLY A 1 108 ? -1.991 8.172 7.363 1 81.25 108 GLY A CA 1
ATOM 856 C C . GLY A 1 108 ? -1.863 8.859 8.711 1 81.25 108 GLY A C 1
ATOM 857 O O . GLY A 1 108 ? -2.262 10.016 8.859 1 81.25 108 GLY A O 1
ATOM 858 N N . PHE A 1 109 ? -1.291 8.203 9.656 1 81.44 109 PHE A N 1
ATOM 859 C CA . PHE A 1 109 ? -1.101 8.75 10.992 1 81.44 109 PHE A CA 1
ATOM 860 C C . PHE A 1 109 ? -0.143 9.938 10.953 1 81.44 109 PHE A C 1
ATOM 862 O O . PHE A 1 109 ? -0.35 10.93 11.648 1 81.44 109 PHE A O 1
ATOM 869 N N . ARG A 1 110 ? 0.805 9.773 10.164 1 79.69 110 ARG A N 1
ATOM 870 C CA . ARG A 1 110 ? 1.764 10.867 10.039 1 79.69 110 ARG A CA 1
ATOM 871 C C . ARG A 1 110 ? 1.106 12.102 9.445 1 79.69 110 ARG A C 1
ATOM 873 O O . ARG A 1 110 ? 1.403 13.227 9.852 1 79.69 110 ARG A O 1
ATOM 880 N N . GLY A 1 111 ? 0.316 11.922 8.492 1 77.62 111 GLY A N 1
ATOM 881 C CA . GLY A 1 111 ? -0.425 13.023 7.91 1 77.62 111 GLY A CA 1
ATOM 882 C C . GLY A 1 111 ? -1.332 13.727 8.906 1 77.62 111 GLY A C 1
ATOM 883 O O . GLY A 1 111 ? -1.425 14.953 8.914 1 77.62 111 GLY A O 1
ATOM 884 N N . LEU A 1 112 ? -1.946 12.906 9.719 1 74.62 112 LEU A N 1
ATOM 885 C CA . LEU A 1 112 ? -2.811 13.477 10.75 1 74.62 112 LEU A CA 1
ATOM 886 C C . LEU A 1 112 ? -1.996 14.266 11.766 1 74.62 112 LEU A C 1
ATOM 888 O O . LEU A 1 112 ? -2.402 15.352 12.18 1 74.62 112 LEU A O 1
ATOM 892 N N . ALA A 1 113 ? -0.935 13.68 12.156 1 77 113 ALA A N 1
ATOM 893 C CA . ALA A 1 113 ? -0.057 14.359 13.109 1 77 113 ALA A CA 1
ATOM 894 C C . ALA A 1 113 ? 0.413 15.703 12.547 1 77 113 ALA A C 1
ATOM 896 O O . ALA A 1 113 ? 0.535 16.688 13.289 1 77 113 ALA A O 1
ATOM 897 N N . ALA A 1 114 ? 0.559 15.703 11.312 1 74.69 114 ALA A N 1
ATOM 898 C CA . ALA A 1 114 ? 1.043 16.922 10.664 1 74.69 114 ALA A CA 1
ATOM 899 C C . ALA A 1 114 ? -0.007 18.031 10.719 1 74.69 114 ALA A C 1
ATOM 901 O O . ALA A 1 114 ? 0.333 19.203 10.789 1 74.69 114 ALA A O 1
ATOM 902 N N . THR A 1 115 ? -1.267 17.656 10.703 1 72.75 115 THR A N 1
ATOM 903 C CA . THR A 1 115 ? -2.344 18.641 10.75 1 72.75 115 THR A CA 1
ATOM 904 C C . THR A 1 115 ? -2.418 19.297 12.125 1 72.75 115 THR A C 1
ATOM 906 O O . THR A 1 115 ? -2.92 20.422 12.258 1 72.75 115 THR A O 1
ATOM 909 N N . THR A 1 116 ? -1.975 18.578 13.086 1 74.38 116 THR A N 1
ATOM 910 C CA . THR A 1 116 ? -2.039 19.109 14.445 1 74.38 116 THR A CA 1
ATOM 911 C C . THR A 1 116 ? -0.726 19.781 14.82 1 74.38 116 THR A C 1
ATOM 913 O O . THR A 1 116 ? -0.593 20.312 15.922 1 74.38 116 THR A O 1
ATOM 916 N N . GLY A 1 117 ? 0.237 19.719 13.914 1 72.69 117 GLY A N 1
ATOM 917 C CA . GLY A 1 117 ? 1.531 20.312 14.203 1 72.69 117 GLY A CA 1
ATOM 918 C C . GLY A 1 117 ? 2.438 19.422 15.016 1 72.69 117 GLY A C 1
ATOM 919 O O . GLY A 1 117 ? 3.52 19.828 15.438 1 72.69 117 GLY A O 1
ATOM 920 N N . LYS A 1 118 ? 1.894 18.312 15.391 1 73.56 118 LYS A N 1
ATOM 921 C CA . LYS A 1 118 ? 2.707 17.359 16.141 1 73.56 118 LYS A CA 1
ATOM 922 C C . LYS A 1 118 ? 3.621 16.562 15.219 1 73.56 118 LYS A C 1
ATOM 924 O O . LYS A 1 118 ? 3.205 16.141 14.133 1 73.56 118 LYS A O 1
ATOM 929 N N . VAL A 1 119 ? 4.969 16.594 15.5 1 66.75 119 VAL A N 1
ATOM 930 C CA . VAL A 1 119 ? 5.934 15.82 14.734 1 66.75 119 VAL A CA 1
ATOM 931 C C . VAL A 1 119 ? 6.273 14.523 15.477 1 66.75 119 VAL A C 1
ATOM 933 O O . VAL A 1 119 ? 6.645 14.562 16.656 1 66.75 119 VAL A O 1
ATOM 936 N N . VAL A 1 120 ? 5.77 13.492 14.898 1 65.56 120 VAL A N 1
ATOM 937 C CA . VAL A 1 120 ? 6.125 12.211 15.5 1 65.56 120 VAL A CA 1
ATOM 938 C C . VAL A 1 120 ? 7.5 11.773 15 1 65.56 120 VAL A C 1
ATOM 940 O O . VAL A 1 120 ? 7.711 11.625 13.789 1 65.56 120 VAL A O 1
ATOM 943 N N . ALA A 1 121 ? 8.562 11.805 15.867 1 61.41 121 ALA A N 1
ATOM 944 C CA . ALA A 1 121 ? 9.938 11.453 15.516 1 61.41 121 ALA A CA 1
ATOM 945 C C . ALA A 1 121 ? 10.023 10 15.047 1 61.41 121 ALA A C 1
ATOM 947 O O . ALA A 1 121 ? 9.312 9.133 15.562 1 61.41 121 ALA A O 1
ATOM 948 N N . ALA A 1 122 ? 10.602 9.828 13.781 1 61.19 122 ALA A N 1
ATOM 949 C CA . ALA A 1 122 ? 10.883 8.484 13.289 1 61.19 122 ALA A CA 1
ATOM 950 C C . ALA A 1 122 ? 11.82 7.738 14.234 1 61.19 122 ALA A C 1
ATOM 952 O O . ALA A 1 122 ? 12.852 8.273 14.641 1 61.19 122 ALA A O 1
ATOM 953 N N . GLY A 1 123 ? 11.406 6.672 14.945 1 64.25 123 GLY A N 1
ATOM 954 C CA . GLY A 1 123 ? 12.312 5.918 15.789 1 64.25 123 GLY A CA 1
ATOM 955 C C . GLY A 1 123 ? 13.297 5.074 15 1 64.25 123 GLY A C 1
ATOM 956 O O . GLY A 1 123 ? 13.203 4.984 13.773 1 64.25 123 GLY A O 1
ATOM 957 N N . GLN A 1 124 ? 14.406 4.656 15.469 1 74 124 GLN A N 1
ATOM 958 C CA . GLN A 1 124 ? 15.43 3.795 14.891 1 74 124 GLN A CA 1
ATOM 959 C C . GLN A 1 124 ? 14.82 2.514 14.328 1 74 124 GLN A C 1
ATOM 961 O O . GLN A 1 124 ? 15.406 1.865 13.461 1 74 124 GLN A O 1
ATOM 966 N N . ILE A 1 125 ? 13.695 2.223 14.703 1 75.88 125 ILE A N 1
ATOM 967 C CA . ILE A 1 125 ? 13.047 0.981 14.297 1 75.88 125 ILE A CA 1
ATOM 968 C C . ILE A 1 125 ? 12.758 1.015 12.797 1 75.88 125 ILE A C 1
ATOM 970 O O . ILE A 1 125 ? 12.867 -0.008 12.109 1 75.88 125 ILE A O 1
ATOM 974 N N . GLY A 1 126 ? 12.492 2.178 12.328 1 76.06 126 GLY A N 1
ATOM 975 C CA . GLY A 1 126 ? 12.234 2.332 10.906 1 76.06 126 GLY A CA 1
ATOM 976 C C . GLY A 1 126 ? 13.438 2.008 10.047 1 76.06 126 GLY A C 1
ATOM 977 O O . GLY A 1 126 ? 13.297 1.392 8.984 1 76.06 126 GLY A O 1
ATOM 978 N N . LYS A 1 127 ? 14.562 2.311 10.555 1 78.56 127 LYS A N 1
ATOM 979 C CA . LYS A 1 127 ? 15.789 2.051 9.812 1 78.56 127 LYS A CA 1
ATOM 980 C C . LYS A 1 127 ? 16.078 0.553 9.719 1 78.56 127 LYS A C 1
ATOM 982 O O . LYS A 1 127 ? 16.422 0.042 8.656 1 78.56 127 LYS A O 1
ATOM 987 N N . TYR A 1 128 ? 15.914 -0.106 10.773 1 86.25 128 TYR A N 1
ATOM 988 C CA . TYR A 1 128 ? 16.141 -1.548 10.789 1 86.25 128 TYR A CA 1
ATOM 989 C C . TYR A 1 128 ? 15.133 -2.264 9.891 1 86.25 128 TYR A C 1
ATOM 991 O O . TYR A 1 128 ? 15.492 -3.205 9.18 1 86.25 128 TYR A O 1
ATOM 999 N N . LYS A 1 129 ? 13.984 -1.778 9.969 1 88.88 129 LYS A N 1
ATOM 1000 C CA . LYS A 1 129 ? 12.945 -2.389 9.156 1 88.88 129 LYS A CA 1
ATOM 1001 C C . LYS A 1 129 ? 13.273 -2.289 7.668 1 88.88 129 LYS A C 1
ATOM 1003 O O . LYS A 1 129 ? 13.18 -3.275 6.938 1 88.88 129 LYS A O 1
ATOM 1008 N N . SER A 1 130 ? 13.672 -1.138 7.285 1 87.12 130 SER A N 1
ATOM 1009 C CA . SER A 1 130 ? 13.969 -0.91 5.871 1 87.12 130 SER A CA 1
ATOM 1010 C C . SER A 1 130 ? 15.172 -1.724 5.418 1 87.12 130 SER A C 1
ATOM 1012 O O . SER A 1 130 ? 15.156 -2.318 4.34 1 87.12 130 SER A O 1
ATOM 1014 N N . THR A 1 131 ? 16.156 -1.768 6.258 1 89.88 131 THR A N 1
ATOM 1015 C CA . THR A 1 131 ? 17.359 -2.529 5.93 1 89.88 131 THR A CA 1
ATOM 1016 C C . THR A 1 131 ? 17.031 -4.012 5.77 1 89.88 131 THR A C 1
ATOM 1018 O O . THR A 1 131 ? 17.453 -4.645 4.801 1 89.88 131 THR A O 1
ATOM 1021 N N . MET A 1 132 ? 16.266 -4.559 6.699 1 93.12 132 MET A N 1
ATOM 1022 C CA . MET A 1 132 ? 15.883 -5.965 6.633 1 93.12 132 MET A CA 1
ATOM 1023 C C . MET A 1 132 ? 15.031 -6.238 5.395 1 93.12 132 MET A C 1
ATOM 1025 O O . MET A 1 132 ? 15.195 -7.273 4.746 1 93.12 132 MET A O 1
ATOM 1029 N N . GLN A 1 133 ? 14.203 -5.332 5.086 1 93.75 133 GLN A N 1
ATOM 1030 C CA . GLN A 1 133 ? 13.344 -5.465 3.916 1 93.75 133 GLN A CA 1
ATOM 1031 C C . GLN A 1 133 ? 14.156 -5.484 2.627 1 93.75 133 GLN A C 1
ATOM 1033 O O . GLN A 1 133 ? 13.938 -6.336 1.761 1 93.75 133 GLN A O 1
ATOM 1038 N N . TYR A 1 134 ? 15.086 -4.535 2.537 1 94.69 134 TYR A N 1
ATOM 1039 C CA . TYR A 1 134 ? 15.914 -4.449 1.335 1 94.69 134 TYR A CA 1
ATOM 1040 C C . TYR A 1 134 ? 16.734 -5.715 1.147 1 94.69 134 TYR A C 1
ATOM 1042 O O . TYR A 1 134 ? 16.797 -6.27 0.049 1 94.69 134 TYR A O 1
ATOM 1050 N N . PHE A 1 135 ? 17.281 -6.176 2.184 1 94.88 135 PHE A N 1
ATOM 1051 C CA . PHE A 1 135 ? 18.094 -7.387 2.09 1 94.88 135 PHE A CA 1
ATOM 1052 C C . PHE A 1 135 ? 17.219 -8.602 1.817 1 94.88 135 PHE A C 1
ATOM 1054 O O . PHE A 1 135 ? 17.578 -9.469 1.021 1 94.88 135 PHE A O 1
ATOM 1061 N N . GLY A 1 136 ? 16.125 -8.688 2.496 1 95.88 136 GLY A N 1
ATOM 1062 C CA . GLY A 1 136 ? 15.219 -9.797 2.279 1 95.88 136 GLY A CA 1
ATOM 1063 C C . GLY A 1 136 ? 14.719 -9.883 0.85 1 95.88 136 GLY A C 1
ATOM 1064 O O . GLY A 1 136 ? 14.82 -10.93 0.212 1 95.88 136 GLY A O 1
ATOM 1065 N N . ILE A 1 137 ? 14.219 -8.781 0.333 1 96.75 137 ILE A N 1
ATOM 1066 C CA . ILE A 1 137 ? 13.711 -8.742 -1.032 1 96.75 137 ILE A CA 1
ATOM 1067 C C . ILE A 1 137 ? 14.836 -9.023 -2.016 1 96.75 137 ILE A C 1
ATOM 1069 O O . ILE A 1 137 ? 14.664 -9.789 -2.967 1 96.75 137 ILE A O 1
ATOM 1073 N N . GLY A 1 138 ? 16.016 -8.414 -1.772 1 95.75 138 GLY A N 1
ATOM 1074 C CA . GLY A 1 138 ? 17.172 -8.641 -2.639 1 95.75 138 GLY A CA 1
ATOM 1075 C C . GLY A 1 138 ? 17.562 -10.094 -2.736 1 95.75 138 GLY A C 1
ATOM 1076 O O . GLY A 1 138 ? 17.844 -10.594 -3.828 1 95.75 138 GLY A O 1
ATOM 1077 N N . LEU A 1 139 ? 17.578 -10.758 -1.616 1 94.25 139 LEU A N 1
ATOM 1078 C CA . LEU A 1 139 ? 17.953 -12.164 -1.594 1 94.25 139 LEU A CA 1
ATOM 1079 C C . LEU A 1 139 ? 16.922 -13.023 -2.311 1 94.25 139 LEU A C 1
ATOM 1081 O O . LEU A 1 139 ? 17.266 -14.031 -2.93 1 94.25 139 LEU A O 1
ATOM 1085 N N . LEU A 1 140 ? 15.695 -12.656 -2.242 1 95.12 140 LEU A N 1
ATOM 1086 C CA . LEU A 1 140 ? 14.617 -13.43 -2.859 1 95.12 140 LEU A CA 1
ATOM 1087 C C . LEU A 1 140 ? 14.617 -13.242 -4.371 1 95.12 140 LEU A C 1
ATOM 1089 O O . LEU A 1 140 ? 14.164 -14.117 -5.109 1 95.12 140 LEU A O 1
ATOM 1093 N N . ILE A 1 141 ? 15.109 -12.047 -4.812 1 95.38 141 ILE A N 1
ATOM 1094 C CA . ILE A 1 141 ? 15.148 -11.773 -6.246 1 95.38 141 ILE A CA 1
ATOM 1095 C C . ILE A 1 141 ? 16.391 -12.422 -6.859 1 95.38 141 ILE A C 1
ATOM 1097 O O . ILE A 1 141 ? 16.359 -12.852 -8.016 1 95.38 141 ILE A O 1
ATOM 1101 N N . PHE A 1 142 ? 17.438 -12.539 -6.109 1 93.69 142 PHE A N 1
ATOM 1102 C CA . PHE A 1 142 ? 18.719 -13.047 -6.594 1 93.69 142 PHE A CA 1
ATOM 1103 C C . PHE A 1 142 ? 18.578 -14.484 -7.082 1 93.69 142 PHE A C 1
ATOM 1105 O O . PHE A 1 142 ? 17.938 -15.305 -6.434 1 93.69 142 PHE A O 1
ATOM 1112 N N . PRO A 1 143 ? 19.203 -14.734 -8.227 1 90.75 143 PRO A N 1
ATOM 1113 C CA . PRO A 1 143 ? 19.078 -16.094 -8.781 1 90.75 143 PRO A CA 1
ATOM 1114 C C . PRO A 1 143 ? 19.797 -17.125 -7.926 1 90.75 143 PRO A C 1
ATOM 1116 O O . PRO A 1 143 ? 20.875 -16.859 -7.387 1 90.75 143 PRO A O 1
ATOM 1119 N N . LEU A 1 144 ? 19.188 -18.266 -7.703 1 75.81 144 LEU A N 1
ATOM 1120 C CA . LEU A 1 144 ? 19.719 -19.359 -6.898 1 75.81 144 LEU A CA 1
ATOM 1121 C C . LEU A 1 144 ? 20.938 -19.984 -7.559 1 75.81 144 LEU A C 1
ATOM 1123 O O . LEU A 1 144 ? 21.859 -20.438 -6.875 1 75.81 144 LEU A O 1
ATOM 1127 N N . ASN A 1 145 ? 21 -20.062 -8.766 1 73.88 145 ASN A N 1
ATOM 1128 C CA . ASN A 1 145 ? 22 -20.844 -9.477 1 73.88 145 ASN A CA 1
ATOM 1129 C C . ASN A 1 145 ? 23.328 -20.078 -9.586 1 73.88 145 ASN A C 1
ATOM 1131 O O . ASN A 1 145 ? 24.328 -20.641 -10.023 1 73.88 145 ASN A O 1
ATOM 1135 N N . VAL A 1 146 ? 23.328 -18.859 -9.203 1 72.44 146 VAL A N 1
ATOM 1136 C CA . VAL A 1 146 ? 24.531 -18.078 -9.438 1 72.44 146 VAL A CA 1
ATOM 1137 C C . VAL A 1 146 ? 25.469 -18.219 -8.234 1 72.44 146 VAL A C 1
ATOM 1139 O O . VAL A 1 146 ? 26.672 -18.484 -8.398 1 72.44 146 VAL A O 1
ATOM 1142 N N . VAL A 1 147 ? 24.969 -17.953 -7.051 1 67.19 147 VAL A N 1
ATOM 1143 C CA . VAL A 1 147 ? 25.797 -18.125 -5.863 1 67.19 147 VAL A CA 1
ATOM 1144 C C . VAL A 1 147 ? 25.219 -19.203 -4.961 1 67.19 147 VAL A C 1
ATOM 1146 O O . VAL A 1 147 ? 24.016 -19.188 -4.66 1 67.19 147 VAL A O 1
ATOM 1149 N N . PRO A 1 148 ? 26.062 -20.266 -4.766 1 64.75 148 PRO A N 1
ATOM 1150 C CA . PRO A 1 148 ? 25.562 -21.344 -3.922 1 64.75 148 PRO A CA 1
ATOM 1151 C C . PRO A 1 148 ? 25.297 -20.906 -2.484 1 64.75 148 PRO A C 1
ATOM 1153 O O . PRO A 1 148 ? 26.094 -21.203 -1.589 1 64.75 148 PRO A O 1
ATOM 1156 N N . PHE A 1 149 ? 24.625 -19.891 -2.314 1 70.44 149 PHE A N 1
ATOM 1157 C CA . PHE A 1 149 ? 24.234 -19.609 -0.941 1 70.44 149 PHE A CA 1
ATOM 1158 C C . PHE A 1 149 ? 23.125 -20.562 -0.486 1 70.44 149 PHE A C 1
ATOM 1160 O O . PHE A 1 149 ? 22.016 -20.516 -0.993 1 70.44 149 PHE A O 1
ATOM 1167 N N . PRO A 1 150 ? 23.703 -21.625 0.441 1 78.69 150 PRO A N 1
ATOM 1168 C CA . PRO A 1 150 ? 22.688 -22.531 0.959 1 78.69 150 PRO A CA 1
ATOM 1169 C C . PRO A 1 150 ? 21.562 -21.812 1.696 1 78.69 150 PRO A C 1
ATOM 1171 O O . PRO A 1 150 ? 21.812 -20.797 2.352 1 78.69 150 PRO A O 1
ATOM 1174 N N . TYR A 1 151 ? 20.359 -22.016 1.411 1 87.62 151 TYR A N 1
ATOM 1175 C CA . TYR A 1 151 ? 19.172 -21.547 2.109 1 87.62 151 TYR A CA 1
ATOM 1176 C C . TYR A 1 151 ? 18.859 -20.094 1.766 1 87.62 151 TYR A C 1
ATOM 1178 O O . TYR A 1 151 ? 18.469 -19.312 2.635 1 87.62 151 TYR A O 1
ATOM 1186 N N . GLN A 1 152 ? 19.344 -19.547 0.615 1 88 152 GLN A N 1
ATOM 1187 C CA . GLN A 1 152 ? 19.125 -18.188 0.158 1 88 152 GLN A CA 1
ATOM 1188 C C . GLN A 1 152 ? 17.672 -17.766 0.348 1 88 152 GLN A C 1
ATOM 1190 O O . GLN A 1 152 ? 17.391 -16.734 0.95 1 88 152 GLN A O 1
ATOM 1195 N N . TYR A 1 153 ? 16.719 -18.641 -0.119 1 88.25 153 TYR A N 1
ATOM 1196 C CA . TYR A 1 153 ? 15.305 -18.297 -0.065 1 88.25 153 TYR A CA 1
ATOM 1197 C C . TYR A 1 153 ? 14.797 -18.328 1.37 1 88.25 153 TYR A C 1
ATOM 1199 O O . TYR A 1 153 ? 14.008 -17.469 1.767 1 88.25 153 TYR A O 1
ATOM 1207 N N . GLU A 1 154 ? 15.352 -19.203 2.184 1 91.94 154 GLU A N 1
ATOM 1208 C CA . GLU A 1 154 ? 14.969 -19.266 3.59 1 91.94 154 GLU A CA 1
ATOM 1209 C C . GLU A 1 154 ? 15.461 -18.047 4.355 1 91.94 154 GLU A C 1
ATOM 1211 O O . GLU A 1 154 ? 14.75 -17.5 5.199 1 91.94 154 GLU A O 1
ATOM 1216 N N . THR A 1 155 ? 16.703 -17.719 4.043 1 92.75 155 THR A N 1
ATOM 1217 C CA . THR A 1 155 ? 17.266 -16.531 4.695 1 92.75 155 THR A CA 1
ATOM 1218 C C . THR A 1 155 ? 16.5 -15.281 4.289 1 92.75 155 THR A C 1
ATOM 1220 O O . THR A 1 155 ? 16.203 -14.422 5.129 1 92.75 155 THR A O 1
ATOM 1223 N N . GLY A 1 156 ? 16.203 -15.133 2.98 1 94.25 156 GLY A N 1
ATOM 1224 C CA . GLY A 1 156 ? 15.422 -14 2.514 1 94.25 156 GLY A CA 1
ATOM 1225 C C . GLY A 1 156 ? 14.047 -13.922 3.15 1 94.25 156 GLY A C 1
ATOM 1226 O O . GLY A 1 156 ? 13.602 -12.844 3.553 1 94.25 156 GLY A O 1
ATOM 1227 N N . THR A 1 157 ? 13.445 -15.047 3.277 1 94.81 157 THR A N 1
ATOM 1228 C CA . THR A 1 157 ? 12.125 -15.109 3.891 1 94.81 157 THR A CA 1
ATOM 1229 C C . THR A 1 157 ? 12.203 -14.766 5.375 1 94.81 157 THR A C 1
ATOM 1231 O O . THR A 1 157 ? 11.344 -14.055 5.898 1 94.81 157 THR A O 1
ATOM 1234 N N . PHE A 1 158 ? 13.188 -15.281 5.969 1 96.19 158 PHE A N 1
ATOM 1235 C CA . PHE A 1 158 ? 13.391 -14.984 7.383 1 96.19 158 PHE A CA 1
ATOM 1236 C C . PHE A 1 158 ? 13.555 -13.484 7.605 1 96.19 158 PHE A C 1
ATOM 1238 O O . PHE A 1 158 ? 12.938 -12.914 8.508 1 96.19 158 PHE A O 1
ATOM 1245 N N . LEU A 1 159 ? 14.367 -12.859 6.82 1 96.06 159 LEU A N 1
ATOM 1246 C CA . LEU A 1 159 ? 14.594 -11.422 6.93 1 96.06 159 LEU A CA 1
ATOM 1247 C C . LEU A 1 159 ? 13.305 -10.648 6.688 1 96.06 159 LEU A C 1
ATOM 1249 O O . LEU A 1 159 ? 13.039 -9.648 7.355 1 96.06 159 LEU A O 1
ATOM 1253 N N . LEU A 1 160 ? 12.516 -11.109 5.773 1 95.62 160 LEU A N 1
ATOM 1254 C CA . LEU A 1 160 ? 11.242 -10.453 5.488 1 95.62 160 LEU A CA 1
ATOM 1255 C C . LEU A 1 160 ? 10.289 -10.586 6.668 1 95.62 160 LEU A C 1
ATOM 1257 O O . LEU A 1 160 ? 9.555 -9.648 6.984 1 95.6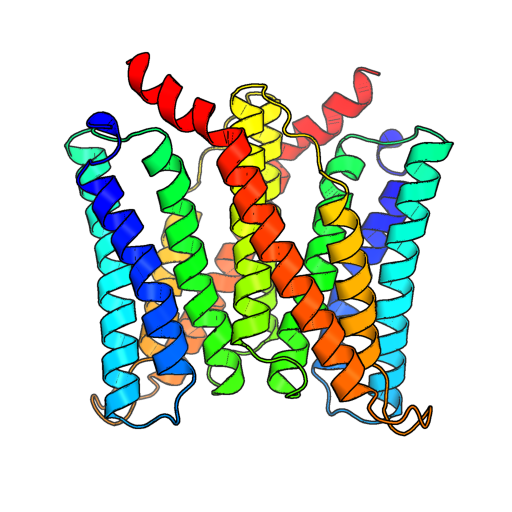2 160 LEU A O 1
ATOM 1261 N N . TYR A 1 161 ? 10.328 -11.742 7.34 1 96.31 161 TYR A N 1
ATOM 1262 C CA . TYR A 1 161 ? 9.484 -11.945 8.516 1 96.31 161 TYR A CA 1
ATOM 1263 C C . TYR A 1 161 ? 9.906 -11.023 9.656 1 96.31 161 TYR A C 1
ATOM 1265 O O . TYR A 1 161 ? 9.062 -10.469 10.359 1 96.31 161 TYR A O 1
ATOM 1273 N N . VAL A 1 162 ? 11.172 -10.922 9.766 1 95.62 162 VAL A N 1
ATOM 1274 C CA . VAL A 1 162 ? 11.688 -10 10.773 1 95.62 162 VAL A CA 1
ATOM 1275 C C . VAL A 1 162 ? 11.242 -8.578 10.461 1 95.62 162 VAL A C 1
ATOM 1277 O O . VAL A 1 162 ? 10.789 -7.855 11.352 1 95.62 162 VAL A O 1
ATOM 1280 N N . SER A 1 163 ? 11.359 -8.203 9.227 1 94.25 163 SER A N 1
ATOM 1281 C CA . SER A 1 163 ? 10.93 -6.875 8.805 1 94.25 163 SER A CA 1
ATOM 1282 C C . SER A 1 163 ? 9.445 -6.664 9.062 1 94.25 163 SER A C 1
ATOM 1284 O O . SER A 1 163 ? 9.023 -5.574 9.453 1 94.25 163 SER A O 1
ATOM 1286 N N . MET A 1 164 ? 8.711 -7.652 8.852 1 94.88 164 MET A N 1
ATOM 1287 C CA . MET A 1 164 ? 7.27 -7.586 9.078 1 94.88 164 MET A CA 1
ATOM 1288 C C . MET A 1 164 ? 6.961 -7.344 10.555 1 94.88 164 MET A C 1
ATOM 1290 O O . MET A 1 164 ? 6.117 -6.516 10.891 1 94.88 164 MET A O 1
ATOM 1294 N N . VAL A 1 165 ? 7.664 -8.039 11.414 1 95 165 VAL A N 1
ATOM 1295 C CA . VAL A 1 165 ? 7.469 -7.891 12.852 1 95 165 VAL A CA 1
ATOM 1296 C C . VAL A 1 165 ? 7.855 -6.477 13.281 1 95 165 VAL A C 1
ATOM 1298 O O . VAL A 1 165 ? 7.125 -5.828 14.031 1 95 165 VAL A O 1
ATOM 1301 N N . LEU A 1 166 ? 8.961 -6.012 12.781 1 92.19 166 LEU A N 1
ATOM 1302 C CA . LEU A 1 166 ? 9.406 -4.656 13.086 1 92.19 166 LEU A CA 1
ATOM 1303 C C . LEU A 1 166 ? 8.406 -3.627 12.57 1 92.19 166 LEU A C 1
ATOM 1305 O O . LEU A 1 166 ? 8.172 -2.602 13.211 1 92.19 166 LEU A O 1
ATOM 1309 N N . SER A 1 167 ? 7.867 -3.926 11.398 1 90.44 167 SER A N 1
ATOM 1310 C CA . SER A 1 167 ? 6.879 -3.027 10.805 1 90.44 167 SER A CA 1
ATOM 1311 C C . SER A 1 167 ? 5.629 -2.932 11.664 1 90.44 167 SER A C 1
ATOM 1313 O O . SER A 1 167 ? 5.148 -1.834 11.961 1 90.44 167 SER A O 1
ATOM 1315 N N . VAL A 1 168 ? 5.129 -4.012 12.125 1 90.81 168 VAL A N 1
ATOM 1316 C CA . VAL A 1 168 ? 3.938 -4.027 12.969 1 90.81 168 VAL A CA 1
ATOM 1317 C C . VAL A 1 168 ? 4.234 -3.324 14.297 1 90.81 168 VAL A C 1
ATOM 1319 O O . VAL A 1 168 ? 3.422 -2.537 14.781 1 90.81 168 VAL A O 1
ATOM 1322 N N . TRP A 1 169 ? 5.387 -3.598 14.789 1 89.88 169 TRP A N 1
ATOM 1323 C CA . TRP A 1 169 ? 5.805 -2.963 16.031 1 89.88 169 TRP A CA 1
ATOM 1324 C C . TRP A 1 169 ? 5.852 -1.446 15.883 1 89.88 169 TRP A C 1
ATOM 1326 O O . TRP A 1 169 ? 5.375 -0.714 16.75 1 89.88 169 TRP A O 1
ATOM 1336 N N . SER A 1 170 ? 6.43 -0.988 14.859 1 86.56 170 SER A N 1
ATOM 1337 C CA . SER A 1 170 ? 6.527 0.448 14.617 1 86.56 170 SER A CA 1
ATOM 1338 C C . SER A 1 170 ? 5.145 1.078 14.469 1 86.56 170 SER A C 1
ATOM 1340 O O . SER A 1 170 ? 4.926 2.217 14.883 1 86.56 170 SER A O 1
ATOM 1342 N N . ALA A 1 171 ? 4.211 0.431 13.828 1 86.56 171 ALA A N 1
ATOM 1343 C CA . ALA A 1 171 ? 2.852 0.94 13.688 1 86.56 171 ALA A CA 1
ATOM 1344 C C . ALA A 1 171 ? 2.178 1.106 15.047 1 86.56 171 ALA A C 1
ATOM 1346 O O . ALA A 1 171 ? 1.479 2.094 15.281 1 86.56 171 ALA A O 1
ATOM 1347 N N . VAL A 1 172 ? 2.43 0.165 15.93 1 87.12 172 VAL A N 1
ATOM 1348 C CA . VAL A 1 172 ? 1.868 0.23 17.266 1 87.12 172 VAL A CA 1
ATOM 1349 C C . VAL A 1 172 ? 2.451 1.428 18.016 1 87.12 172 VAL A C 1
ATOM 1351 O O . VAL A 1 172 ? 1.729 2.148 18.703 1 87.12 172 VAL A O 1
ATOM 1354 N N . VAL A 1 173 ? 3.693 1.611 17.891 1 83.75 173 VAL A N 1
ATOM 1355 C CA . VAL A 1 173 ? 4.367 2.729 18.531 1 83.75 173 VAL A CA 1
ATOM 1356 C C . VAL A 1 173 ? 3.795 4.047 18.031 1 83.75 173 VAL A C 1
ATOM 1358 O O . VAL A 1 173 ? 3.541 4.965 18.812 1 83.75 173 VAL A O 1
ATOM 1361 N N . TYR A 1 174 ? 3.58 4.133 16.719 1 81.06 174 TYR A N 1
ATOM 1362 C CA . TYR A 1 174 ? 3.008 5.336 16.141 1 81.06 174 TYR A CA 1
ATOM 1363 C C . TYR A 1 174 ? 1.608 5.598 16.672 1 81.06 174 TYR A C 1
ATOM 1365 O O . TYR A 1 174 ? 1.254 6.742 16.969 1 81.06 174 TYR A O 1
ATOM 1373 N N . PHE A 1 175 ? 0.856 4.59 16.766 1 82 175 PHE A N 1
ATOM 1374 C CA . PHE A 1 175 ? -0.494 4.715 17.297 1 82 175 PHE A CA 1
ATOM 1375 C C . PHE A 1 175 ? -0.459 5.191 18.75 1 82 175 PHE A C 1
ATOM 1377 O O . PHE A 1 175 ? -1.238 6.062 19.141 1 82 175 PHE A O 1
ATOM 1384 N N . TYR A 1 176 ? 0.472 4.625 19.484 1 83.19 176 TYR A N 1
ATOM 1385 C CA . TYR A 1 176 ? 0.592 4.988 20.891 1 83.19 176 TYR A CA 1
ATOM 1386 C C . TYR A 1 176 ? 1.018 6.445 21.047 1 83.19 176 TYR A C 1
ATOM 1388 O O . TYR A 1 176 ? 0.515 7.152 21.922 1 83.19 176 TYR A O 1
ATOM 1396 N N . ASN A 1 177 ? 1.854 6.867 20.219 1 81.75 177 ASN A N 1
ATOM 1397 C CA . ASN A 1 177 ? 2.35 8.234 20.297 1 81.75 177 ASN A CA 1
ATOM 1398 C C . ASN A 1 177 ? 1.276 9.242 19.906 1 81.75 177 ASN A C 1
ATOM 1400 O O . ASN A 1 177 ? 1.289 10.383 20.359 1 81.75 177 ASN A O 1
ATOM 1404 N N . LEU A 1 178 ? 0.344 8.852 19.062 1 79.06 178 LEU A N 1
ATOM 1405 C CA . LEU A 1 178 ? -0.673 9.773 18.578 1 79.06 178 LEU A CA 1
ATOM 1406 C C . LEU A 1 178 ? -1.971 9.617 19.359 1 79.06 178 LEU A C 1
ATOM 1408 O O . LEU A 1 178 ? -2.984 10.234 19.031 1 79.06 178 LEU A O 1
ATOM 1412 N N . ARG A 1 179 ? -1.939 8.859 20.375 1 77.62 179 ARG A N 1
ATOM 1413 C CA . ARG A 1 179 ? -3.145 8.578 21.156 1 77.62 179 ARG A CA 1
ATOM 1414 C C . ARG A 1 179 ? -3.727 9.852 21.75 1 77.62 179 ARG A C 1
ATOM 1416 O O . ARG A 1 179 ? -4.945 9.984 21.875 1 77.62 179 ARG A O 1
ATOM 1423 N N . SER A 1 180 ? -2.939 10.805 22.156 1 74.75 180 SER A N 1
ATOM 1424 C CA . SER A 1 180 ? -3.414 12.055 22.75 1 74.75 180 SER A CA 1
ATOM 1425 C C . SER A 1 180 ? -4.188 12.891 21.734 1 74.75 180 SER A C 1
ATOM 1427 O O . SER A 1 180 ? -5.152 13.57 22.094 1 74.75 180 SER A O 1
ATOM 1429 N N . VAL A 1 181 ? -3.787 12.82 20.484 1 70.5 181 VAL A N 1
ATOM 1430 C CA . VAL A 1 181 ? -4.465 13.555 19.422 1 70.5 181 VAL A CA 1
ATOM 1431 C C . VAL A 1 181 ? -5.863 12.984 19.203 1 70.5 181 VAL A C 1
ATOM 1433 O O . VAL A 1 181 ? -6.812 13.727 18.953 1 70.5 181 VAL A O 1
ATOM 1436 N N . PHE A 1 182 ? -5.988 11.789 19.391 1 66.5 182 PHE A N 1
ATOM 1437 C CA . PHE A 1 182 ? -7.254 11.094 19.188 1 66.5 182 PHE A CA 1
ATOM 1438 C C . PHE A 1 182 ? -8.227 11.414 20.312 1 66.5 182 PHE A C 1
ATOM 1440 O O . PHE A 1 182 ? -9.438 11.531 20.078 1 66.5 182 PHE A O 1
ATOM 1447 N N . LEU A 1 183 ? -7.605 11.5 21.469 1 62.5 183 LEU A N 1
ATOM 1448 C CA . LEU A 1 183 ? -8.43 11.703 22.656 1 62.5 183 LEU A CA 1
ATOM 1449 C C . LEU A 1 183 ? -8.734 13.188 22.844 1 62.5 183 LEU A C 1
ATOM 1451 O O . LEU A 1 183 ? -9.773 13.539 23.406 1 62.5 183 LEU A O 1
ATOM 1455 N N . GLU A 1 184 ? -7.859 14.023 22.625 1 57.88 184 GLU A N 1
ATOM 1456 C CA . GLU A 1 184 ? -8.07 15.453 22.844 1 57.88 184 GLU A CA 1
ATOM 1457 C C . GLU A 1 184 ? -9.102 16.016 21.859 1 57.88 184 GLU A C 1
ATOM 1459 O O . GLU A 1 184 ? -9.898 16.891 22.219 1 57.88 184 GLU A O 1
ATOM 1464 N N . THR A 1 185 ? -8.977 15.797 20.578 1 52.06 185 THR A N 1
ATOM 1465 C CA . THR A 1 185 ? -9.867 16.469 19.641 1 52.06 185 THR A CA 1
ATOM 1466 C C . THR A 1 185 ? -11.32 16.062 19.875 1 52.06 185 THR A C 1
ATOM 1468 O O . THR A 1 185 ? -12.234 16.625 19.281 1 52.06 185 THR A O 1
ATOM 1471 N N . SER A 1 186 ? -11.625 15.047 20.516 1 48.41 186 SER A N 1
ATOM 1472 C CA . SER A 1 186 ? -12.992 14.766 20.922 1 48.41 186 SER A CA 1
ATOM 1473 C C . SER A 1 186 ? -13.5 15.812 21.906 1 48.41 186 SER A C 1
ATOM 1475 O O . SER A 1 186 ? -14.711 16 22.062 1 48.41 186 SER A O 1
ATOM 1477 N N . THR A 1 187 ? -12.664 16.438 22.703 1 40.91 187 THR A N 1
ATOM 1478 C CA . THR A 1 187 ? -13.148 17.359 23.734 1 40.91 187 THR A CA 1
ATOM 1479 C C . THR A 1 187 ? -13.422 18.734 23.125 1 40.91 187 THR A C 1
ATOM 1481 O O . THR A 1 187 ? -14.07 19.578 23.766 1 40.91 187 THR A O 1
ATOM 1484 N N . SER A 1 188 ? -12.703 19.219 22.172 1 38 188 SER A N 1
ATOM 1485 C CA . SER A 1 188 ? -12.945 20.625 21.859 1 38 188 SER A CA 1
ATOM 1486 C C . SER A 1 188 ? -14.227 20.797 21.047 1 38 188 SER A C 1
ATOM 1488 O O . SER A 1 188 ? -14.516 21.906 20.562 1 38 188 SER A O 1
ATOM 1490 N N . PHE A 1 189 ? -14.953 19.75 20.625 1 33.44 189 PHE A N 1
ATOM 1491 C CA . PHE A 1 189 ? -16.266 20.234 20.234 1 33.44 189 PHE A CA 1
ATOM 1492 C C . PHE A 1 189 ? -17.203 20.312 21.453 1 33.44 189 PHE A C 1
ATOM 1494 O O . PHE A 1 189 ? -17.109 19.484 22.359 1 33.44 189 PHE A O 1
ATOM 1501 N N . MET B 1 1 ? -13.68 7.953 27.266 1 43.81 1 MET B N 1
ATOM 1502 C CA . MET B 1 1 ? -13.906 6.625 26.703 1 43.81 1 MET B CA 1
ATOM 1503 C C . MET B 1 1 ? -15.203 6.594 25.891 1 43.81 1 MET B C 1
ATOM 1505 O O . MET B 1 1 ? -15.336 5.801 24.953 1 43.81 1 MET B O 1
ATOM 1509 N N . LYS B 1 2 ? -16.141 7.363 26.344 1 52.84 2 LYS B N 1
ATOM 1510 C CA . LYS B 1 2 ? -17.516 7.406 25.875 1 52.84 2 LYS B CA 1
ATOM 1511 C C . LYS B 1 2 ? -17.594 7.957 24.453 1 52.84 2 LYS B C 1
ATOM 1513 O O . LYS B 1 2 ? -18.375 7.469 23.625 1 52.84 2 LYS B O 1
ATOM 1518 N N . GLN B 1 3 ? -16.625 8.75 24.078 1 63.81 3 GLN B N 1
ATOM 1519 C CA . GLN B 1 3 ? -16.734 9.523 22.859 1 63.81 3 GLN B CA 1
ATOM 1520 C C . GLN B 1 3 ? -16.094 8.781 21.672 1 63.81 3 GLN B C 1
ATOM 1522 O O . GLN B 1 3 ? -16.453 9.023 20.516 1 63.81 3 GLN B O 1
ATOM 1527 N N . VAL B 1 4 ? -15.445 7.672 21.969 1 64.44 4 VAL B N 1
ATOM 1528 C CA . VAL B 1 4 ? -14.805 6.898 20.906 1 64.44 4 VAL B CA 1
ATOM 1529 C C . VAL B 1 4 ? -15.742 5.789 20.438 1 64.44 4 VAL B C 1
ATOM 1531 O O . VAL B 1 4 ? -15.664 5.348 19.281 1 64.44 4 VAL B O 1
ATOM 1534 N N . LEU B 1 5 ? -16.672 5.488 21.297 1 73.06 5 LEU B N 1
ATOM 1535 C CA . LEU B 1 5 ? -17.547 4.375 20.953 1 73.06 5 LEU B CA 1
ATOM 1536 C C . LEU B 1 5 ? -18.812 4.871 20.266 1 73.06 5 LEU B C 1
ATOM 1538 O O . LEU B 1 5 ? -19.922 4.727 20.812 1 73.06 5 LEU B O 1
ATOM 1542 N N . THR B 1 6 ? -18.672 5.488 19.141 1 80.94 6 THR B N 1
ATOM 1543 C CA . THR B 1 6 ? -19.781 5.891 18.281 1 80.94 6 THR B CA 1
ATOM 1544 C C . THR B 1 6 ? -20.078 4.816 17.234 1 80.94 6 THR B C 1
ATOM 1546 O O . THR B 1 6 ? -19.25 3.936 17 1 80.94 6 THR B O 1
ATOM 1549 N N . VAL B 1 7 ? -21.25 4.773 16.75 1 80 7 VAL B N 1
ATOM 1550 C CA . VAL B 1 7 ? -21.703 3.773 15.789 1 80 7 VAL B CA 1
ATOM 1551 C C . VAL B 1 7 ? -20.734 3.732 14.609 1 80 7 VAL B C 1
ATOM 1553 O O . VAL B 1 7 ? -20.25 2.662 14.227 1 80 7 VAL B O 1
ATOM 1556 N N . PRO B 1 8 ? -20.328 4.863 14.094 1 82.31 8 PRO B N 1
ATOM 1557 C CA . PRO B 1 8 ? -19.391 4.836 12.977 1 82.31 8 PRO B CA 1
ATOM 1558 C C . PRO B 1 8 ? -18.031 4.219 13.359 1 82.31 8 PRO B C 1
ATOM 1560 O O . PRO B 1 8 ? -17.469 3.447 12.578 1 82.31 8 PRO B O 1
ATOM 1563 N N . ASN B 1 9 ? -17.656 4.465 14.539 1 85.38 9 ASN B N 1
ATOM 1564 C CA . ASN B 1 9 ? -16.391 3.914 15 1 85.38 9 ASN B CA 1
ATOM 1565 C C . ASN B 1 9 ? -16.469 2.402 15.195 1 85.38 9 ASN B C 1
ATOM 1567 O O . ASN B 1 9 ? -15.508 1.685 14.922 1 85.38 9 ASN B O 1
ATOM 1571 N N . ILE B 1 10 ? -17.562 2.035 15.648 1 87.25 10 ILE B N 1
ATOM 1572 C CA . ILE B 1 10 ? -17.766 0.605 15.852 1 87.25 10 ILE B CA 1
ATOM 1573 C C . ILE B 1 10 ? -17.781 -0.112 14.508 1 87.25 10 ILE B C 1
ATOM 1575 O O . ILE B 1 10 ? -17.203 -1.189 14.359 1 87.25 10 ILE B O 1
ATOM 1579 N N . LEU B 1 11 ? -18.359 0.513 13.539 1 88.88 11 LEU B N 1
ATOM 1580 C CA . LEU B 1 11 ? -18.438 -0.079 12.203 1 88.88 11 LEU B CA 1
ATOM 1581 C C . LEU B 1 11 ? -17.047 -0.13 11.562 1 88.88 11 LEU B C 1
ATOM 1583 O O . LEU B 1 11 ? -16.703 -1.112 10.898 1 88.88 11 LEU B O 1
ATOM 1587 N N . THR B 1 12 ? -16.312 0.894 11.742 1 88.75 12 THR B N 1
ATOM 1588 C CA . THR B 1 12 ? -14.945 0.917 11.234 1 88.75 12 THR B CA 1
ATOM 1589 C C . THR B 1 12 ? -14.102 -0.177 11.891 1 88.75 12 THR B C 1
ATOM 1591 O O . THR B 1 12 ? -13.367 -0.89 11.211 1 88.75 12 THR B O 1
ATOM 1594 N N . GLY B 1 13 ? -14.25 -0.283 13.195 1 90.31 13 GLY B N 1
ATOM 1595 C CA . GLY B 1 13 ? -13.578 -1.357 13.906 1 90.31 13 GLY B CA 1
ATOM 1596 C C . GLY B 1 13 ? -13.984 -2.738 13.43 1 90.31 13 GLY B C 1
ATOM 1597 O O . GLY B 1 13 ? -13.148 -3.631 13.297 1 90.31 13 GLY B O 1
ATOM 1598 N N . PHE B 1 14 ? -15.25 -2.871 13.195 1 92.62 14 PHE B N 1
ATOM 1599 C CA . PHE B 1 14 ? -15.781 -4.125 12.672 1 92.62 14 PHE B CA 1
ATOM 1600 C C . PHE B 1 14 ? -15.148 -4.457 11.328 1 92.62 14 PHE B C 1
ATOM 1602 O O . PHE B 1 14 ? -14.82 -5.617 11.062 1 92.62 14 PHE B O 1
ATOM 1609 N N . ARG B 1 15 ? -14.961 -3.502 10.508 1 94.31 15 ARG B N 1
ATOM 1610 C CA . ARG B 1 15 ? -14.352 -3.705 9.203 1 94.31 15 ARG B CA 1
ATOM 1611 C C . ARG B 1 15 ? -12.906 -4.168 9.336 1 94.31 15 ARG B C 1
ATOM 1613 O O . ARG B 1 15 ? -12.461 -5.062 8.617 1 94.31 15 ARG B O 1
ATOM 1620 N N . PHE B 1 16 ? -12.195 -3.609 10.227 1 92.75 16 PHE B N 1
ATOM 1621 C CA . PHE B 1 16 ? -10.82 -4.039 10.484 1 92.75 16 PHE B CA 1
ATOM 1622 C C . PHE B 1 16 ? -10.789 -5.488 10.953 1 92.75 16 PHE B C 1
ATOM 1624 O O . PHE B 1 16 ? -9.898 -6.25 10.562 1 92.75 16 PHE B O 1
ATOM 1631 N N . ALA B 1 17 ? -11.766 -5.84 11.75 1 94.56 17 ALA B N 1
ATOM 1632 C CA . ALA B 1 17 ? -11.828 -7.195 12.297 1 94.56 17 ALA B CA 1
ATOM 1633 C C . ALA B 1 17 ? -12.141 -8.211 11.195 1 94.56 17 ALA B C 1
ATOM 1635 O O . ALA B 1 17 ? -11.758 -9.375 11.305 1 94.56 17 ALA B O 1
ATOM 1636 N N . LEU B 1 18 ? -12.789 -7.801 10.195 1 96.44 18 LEU B N 1
ATOM 1637 C CA . LEU B 1 18 ? -13.172 -8.688 9.102 1 96.44 18 LEU B CA 1
ATOM 1638 C C . LEU B 1 18 ? -11.984 -8.961 8.188 1 96.44 18 LEU B C 1
ATOM 1640 O O . LEU B 1 18 ? -11.992 -9.945 7.438 1 96.44 18 LEU B O 1
ATOM 1644 N N . VAL B 1 19 ? -10.961 -8.156 8.25 1 95.75 19 VAL B N 1
ATOM 1645 C CA . VAL B 1 19 ? -9.828 -8.258 7.344 1 95.75 19 VAL B CA 1
ATOM 1646 C C . VAL B 1 19 ? -9.07 -9.562 7.598 1 95.75 19 VAL B C 1
ATOM 1648 O O . VAL B 1 19 ? -8.844 -10.344 6.676 1 95.75 19 VAL B O 1
ATOM 1651 N N . PRO B 1 20 ? -8.727 -9.906 8.859 1 96.62 20 PRO B N 1
ATOM 1652 C CA . PRO B 1 20 ? -8.039 -11.18 9.102 1 96.62 20 PRO B CA 1
ATOM 1653 C C . PRO B 1 20 ? -8.883 -12.383 8.688 1 96.62 20 PRO B C 1
ATOM 1655 O O . PRO B 1 20 ? -8.344 -13.391 8.234 1 96.62 20 PRO B O 1
ATOM 1658 N N . VAL B 1 21 ? -10.156 -12.289 8.883 1 97.62 21 VAL B N 1
ATOM 1659 C CA . VAL B 1 21 ? -11.047 -13.367 8.469 1 97.62 21 VAL B CA 1
ATOM 1660 C C . VAL B 1 21 ? -10.977 -13.547 6.953 1 97.62 21 VAL B C 1
ATOM 1662 O O . VAL B 1 21 ? -10.875 -14.672 6.453 1 97.62 21 VAL B O 1
ATOM 1665 N N . LEU B 1 22 ? -10.992 -12.422 6.273 1 97.88 22 LEU B N 1
ATOM 1666 C CA . LEU B 1 22 ? -10.906 -12.453 4.816 1 97.88 22 LEU B CA 1
ATOM 1667 C C . LEU B 1 22 ? -9.57 -13.031 4.363 1 97.88 22 LEU B C 1
ATOM 1669 O O . LEU B 1 22 ? -9.523 -13.828 3.422 1 97.88 22 LEU B O 1
ATOM 1673 N N . VAL B 1 23 ? -8.516 -12.703 5.02 1 97.69 23 VAL B N 1
ATOM 1674 C CA . VAL B 1 23 ? -7.18 -13.188 4.695 1 97.69 23 VAL B CA 1
ATOM 1675 C C . VAL B 1 23 ? -7.133 -14.711 4.844 1 97.69 23 VAL B C 1
ATOM 1677 O O . VAL B 1 23 ? -6.621 -15.406 3.969 1 97.69 23 VAL B O 1
ATOM 1680 N N . VAL B 1 24 ? -7.695 -15.195 5.914 1 97.5 24 VAL B N 1
ATOM 1681 C CA . VAL B 1 24 ? -7.688 -16.641 6.172 1 97.5 24 VAL B CA 1
ATOM 1682 C C . VAL B 1 24 ? -8.492 -17.359 5.094 1 97.5 24 VAL B C 1
ATOM 1684 O O . VAL B 1 24 ? -8.031 -18.359 4.535 1 97.5 24 VAL B O 1
ATOM 1687 N N . LEU B 1 25 ? -9.641 -16.844 4.781 1 97.56 25 LEU B N 1
ATOM 1688 C CA . LEU B 1 25 ? -10.508 -17.484 3.799 1 97.56 25 LEU B CA 1
ATOM 1689 C C . LEU B 1 25 ? -9.852 -17.5 2.424 1 97.56 25 LEU B C 1
ATOM 1691 O O . LEU B 1 25 ? -9.953 -18.484 1.694 1 97.56 25 LEU B O 1
ATOM 1695 N N . LEU B 1 26 ? -9.156 -16.453 2.115 1 97.06 26 LEU B N 1
ATOM 1696 C CA . LEU B 1 26 ? -8.555 -16.359 0.791 1 97.06 26 LEU B CA 1
ATOM 1697 C C . LEU B 1 26 ? -7.223 -17.094 0.743 1 97.06 26 LEU B C 1
ATOM 1699 O O . LEU B 1 26 ? -6.645 -17.281 -0.331 1 97.06 26 LEU B O 1
ATOM 1703 N N . SER B 1 27 ? -6.738 -17.531 1.905 1 95.94 27 SER B N 1
ATOM 1704 C CA . SER B 1 27 ? -5.488 -18.266 1.968 1 95.94 27 SER B CA 1
ATOM 1705 C C . SER B 1 27 ? -5.734 -19.781 1.929 1 95.94 27 SER B C 1
ATOM 1707 O O . SER B 1 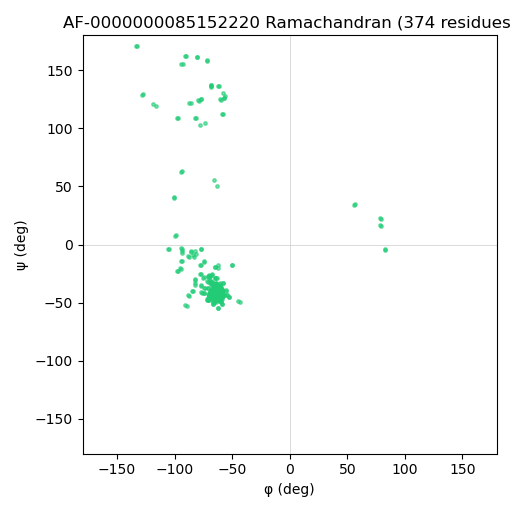27 ? -4.812 -20.562 1.699 1 95.94 27 SER B O 1
ATOM 1709 N N . LEU B 1 28 ? -6.918 -20.188 2.131 1 95 28 LEU B N 1
ATOM 1710 C CA . LEU B 1 28 ? -7.285 -21.609 2.109 1 95 28 LEU B CA 1
ATOM 1711 C C . LEU B 1 28 ? -7.465 -22.094 0.678 1 95 28 LEU B C 1
ATOM 1713 O O . LEU B 1 28 ? -7.543 -21.297 -0.255 1 95 28 LEU B O 1
ATOM 1717 N N . GLU B 1 29 ? -7.406 -23.453 0.548 1 94.25 29 GLU B N 1
ATOM 1718 C CA . GLU B 1 29 ? -7.746 -24.016 -0.753 1 94.25 29 GLU B CA 1
ATOM 1719 C C . GLU B 1 29 ? -9.156 -23.609 -1.183 1 94.25 29 GLU B C 1
ATOM 1721 O O . GLU B 1 29 ? -10.117 -23.781 -0.432 1 94.25 29 GLU B O 1
ATOM 1726 N N . GLN B 1 30 ? -9.188 -23.062 -2.34 1 92.19 30 GLN B N 1
ATOM 1727 C CA . GLN B 1 30 ? -10.43 -22.453 -2.787 1 92.19 30 GLN B CA 1
ATOM 1728 C C . GLN B 1 30 ? -11.43 -23.516 -3.248 1 92.19 30 GLN B C 1
ATOM 1730 O O . GLN B 1 30 ? -11.055 -24.453 -3.936 1 92.19 30 GLN B O 1
ATOM 1735 N N . ASN B 1 31 ? -12.594 -23.5 -2.686 1 93.38 31 ASN B N 1
ATOM 1736 C CA . ASN B 1 31 ? -13.781 -24.219 -3.109 1 93.38 31 ASN B CA 1
ATOM 1737 C C . ASN B 1 31 ? -15.016 -23.328 -3.107 1 93.38 31 ASN B C 1
ATOM 1739 O O . ASN B 1 31 ? -14.945 -22.172 -2.697 1 93.38 31 ASN B O 1
ATOM 1743 N N . THR B 1 32 ? -16.047 -23.781 -3.604 1 92.19 32 THR B N 1
ATOM 1744 C CA . THR B 1 32 ? -17.25 -22.969 -3.76 1 92.19 32 THR B CA 1
ATOM 1745 C C . THR B 1 32 ? -17.688 -22.375 -2.42 1 92.19 32 THR B C 1
ATOM 1747 O O . THR B 1 32 ? -18.047 -21.203 -2.336 1 92.19 32 THR B O 1
ATOM 1750 N N . TRP B 1 33 ? -17.578 -23.125 -1.396 1 93.56 33 TRP B N 1
ATOM 1751 C CA . TRP B 1 33 ? -18 -22.703 -0.067 1 93.56 33 TRP B CA 1
ATOM 1752 C C . TRP B 1 33 ? -17.062 -21.625 0.49 1 93.56 33 TRP B C 1
ATOM 1754 O O . TRP B 1 33 ? -17.516 -20.594 0.994 1 93.56 33 TRP B O 1
ATOM 1764 N N . VAL B 1 34 ? -15.828 -21.859 0.396 1 95.69 34 VAL B N 1
ATOM 1765 C CA . VAL B 1 34 ? -14.828 -20.922 0.895 1 95.69 34 VAL B CA 1
ATOM 1766 C C . VAL B 1 34 ? -14.922 -19.609 0.124 1 95.69 34 VAL B C 1
ATOM 1768 O O . VAL B 1 34 ? -14.891 -18.516 0.719 1 95.69 34 VAL B O 1
ATOM 1771 N N . GLU B 1 35 ? -15.094 -19.734 -1.151 1 95 35 GLU B N 1
ATOM 1772 C CA . GLU B 1 35 ? -15.188 -18.547 -1.984 1 95 35 GLU B CA 1
ATOM 1773 C C . GLU B 1 35 ? -16.438 -17.734 -1.651 1 95 35 GLU B C 1
ATOM 1775 O O . GLU B 1 35 ? -16.406 -16.5 -1.639 1 95 35 GLU B O 1
ATOM 1780 N N . PHE B 1 36 ? -17.5 -18.422 -1.455 1 95.19 36 PHE B N 1
ATOM 1781 C CA . PHE B 1 36 ? -18.75 -17.75 -1.119 1 95.19 36 PHE B CA 1
ATOM 1782 C C . PHE B 1 36 ? -18.609 -16.984 0.195 1 95.19 36 PHE B C 1
ATOM 1784 O O . PHE B 1 36 ? -19 -15.828 0.289 1 95.19 36 PHE B O 1
ATOM 1791 N N . TRP B 1 37 ? -18.047 -17.656 1.202 1 96.75 37 TRP B N 1
ATOM 1792 C CA . TRP B 1 37 ? -17.891 -17 2.5 1 96.75 37 TRP B CA 1
ATOM 1793 C C . TRP B 1 37 ? -16.906 -15.844 2.418 1 96.75 37 TRP B C 1
ATOM 1795 O O . TRP B 1 37 ? -17.078 -14.828 3.092 1 96.75 37 TRP B O 1
ATOM 1805 N N . ALA B 1 38 ? -15.836 -16.016 1.656 1 97.5 38 ALA B N 1
ATOM 1806 C CA . ALA B 1 38 ? -14.906 -14.906 1.438 1 97.5 38 ALA B CA 1
ATOM 1807 C C . ALA B 1 38 ? -15.625 -13.719 0.803 1 97.5 38 ALA B C 1
ATOM 1809 O O . ALA B 1 38 ? -15.438 -12.578 1.228 1 97.5 38 ALA B O 1
ATOM 1810 N N . TRP B 1 39 ? -16.438 -14.008 -0.187 1 96.62 39 TRP B N 1
ATOM 1811 C CA . TRP B 1 39 ? -17.203 -12.961 -0.844 1 96.62 39 TRP B CA 1
ATOM 1812 C C . TRP B 1 39 ? -18.156 -12.289 0.14 1 96.62 39 TRP B C 1
ATOM 1814 O O . TRP B 1 39 ? -18.281 -11.062 0.155 1 96.62 39 TRP B O 1
ATOM 1824 N N . PHE B 1 40 ? -18.797 -13.109 0.907 1 96.94 40 PHE B N 1
ATOM 1825 C CA . PHE B 1 40 ? -19.766 -12.602 1.876 1 96.94 40 PHE B CA 1
ATOM 1826 C C . PHE B 1 40 ? -19.094 -11.664 2.873 1 96.94 40 PHE B C 1
ATOM 1828 O O . PHE B 1 40 ? -19.609 -10.586 3.172 1 96.94 40 PHE B O 1
ATOM 1835 N N . VAL B 1 41 ? -17.984 -12.094 3.41 1 97.62 41 VAL B N 1
ATOM 1836 C CA . VAL B 1 41 ? -17.234 -11.273 4.352 1 97.62 41 VAL B CA 1
ATOM 1837 C C . VAL B 1 41 ? -16.828 -9.953 3.688 1 97.62 41 VAL B C 1
ATOM 1839 O O . VAL B 1 41 ? -16.969 -8.883 4.281 1 97.62 41 VAL B O 1
ATOM 1842 N N . PHE B 1 42 ? -16.359 -10.047 2.477 1 97.81 42 PHE B N 1
ATOM 1843 C CA . PHE B 1 42 ? -15.977 -8.852 1.741 1 97.81 42 PHE B CA 1
ATOM 1844 C C . PHE B 1 42 ? -17.188 -7.941 1.516 1 97.81 42 PHE B C 1
ATOM 1846 O O . PHE B 1 42 ? -17.094 -6.723 1.668 1 97.81 42 PHE B O 1
ATOM 1853 N N . PHE B 1 43 ? -18.25 -8.516 1.139 1 95.94 43 PHE B N 1
ATOM 1854 C CA . PHE B 1 43 ? -19.484 -7.785 0.88 1 95.94 43 PHE B CA 1
ATOM 1855 C C . PHE B 1 43 ? -19.953 -7.051 2.131 1 95.94 43 PHE B C 1
ATOM 1857 O O . PHE B 1 43 ? -20.297 -5.867 2.072 1 95.94 43 PHE B O 1
ATOM 1864 N N . VAL B 1 44 ? -19.984 -7.727 3.191 1 96.38 44 VAL B N 1
ATOM 1865 C CA . VAL B 1 44 ? -20.406 -7.129 4.457 1 96.38 44 VAL B CA 1
ATOM 1866 C C . VAL B 1 44 ? -19.484 -5.965 4.809 1 96.38 44 VAL B C 1
ATOM 1868 O O . VAL B 1 44 ? -19.938 -4.891 5.199 1 96.38 44 VAL B O 1
ATOM 1871 N N . ALA B 1 45 ? -18.188 -6.188 4.664 1 94.75 45 ALA B N 1
ATOM 1872 C CA . ALA B 1 45 ? -17.219 -5.137 4.953 1 94.75 45 ALA B CA 1
ATOM 1873 C C . ALA B 1 45 ? -17.438 -3.922 4.055 1 94.75 45 ALA B C 1
ATOM 1875 O O . ALA B 1 45 ? -17.391 -2.781 4.52 1 94.75 45 ALA B O 1
ATOM 1876 N N . ALA B 1 46 ? -17.719 -4.16 2.803 1 92.94 46 ALA B N 1
ATOM 1877 C CA . ALA B 1 46 ? -17.938 -3.074 1.852 1 92.94 46 ALA B CA 1
ATOM 1878 C C . ALA B 1 46 ? -19.219 -2.305 2.182 1 92.94 46 ALA B C 1
ATOM 1880 O O . ALA B 1 46 ? -19.25 -1.074 2.096 1 92.94 46 ALA B O 1
ATOM 1881 N N . VAL B 1 47 ? -20.219 -2.998 2.523 1 92.25 47 VAL B N 1
ATOM 1882 C CA . VAL B 1 47 ? -21.5 -2.385 2.855 1 92.25 47 VAL B CA 1
ATOM 1883 C C . VAL B 1 47 ? -21.359 -1.558 4.133 1 92.25 47 VAL B C 1
ATOM 1885 O O . VAL B 1 47 ? -21.969 -0.484 4.25 1 92.25 47 VAL B O 1
ATOM 1888 N N . THR B 1 48 ? -20.594 -2.1 5.086 1 90.81 48 THR B N 1
ATOM 1889 C CA . THR B 1 48 ? -20.391 -1.364 6.328 1 90.81 48 THR B CA 1
ATOM 1890 C C . THR B 1 48 ? -19.734 -0.011 6.051 1 90.81 48 THR B C 1
ATOM 1892 O O . THR B 1 48 ? -19.969 0.955 6.781 1 90.81 48 THR B O 1
ATOM 1895 N N . ASP B 1 49 ? -18.812 -0.016 5.062 1 87.75 49 ASP B N 1
ATOM 1896 C CA . ASP B 1 49 ? -18.188 1.244 4.68 1 87.75 49 ASP B CA 1
ATOM 1897 C C . ASP B 1 49 ? -19.234 2.246 4.18 1 87.75 49 ASP B C 1
ATOM 1899 O O . ASP B 1 49 ? -19.188 3.424 4.539 1 87.75 49 ASP B O 1
ATOM 1903 N N . PHE B 1 50 ? -20.156 1.775 3.463 1 84.19 50 PHE B N 1
ATOM 1904 C CA . PHE B 1 50 ? -21.203 2.627 2.914 1 84.19 50 PHE B CA 1
ATOM 1905 C C . PHE B 1 50 ? -22.125 3.133 4.02 1 84.19 50 PHE B C 1
ATOM 1907 O O . PHE B 1 50 ? -22.516 4.305 4.023 1 84.19 50 PHE B O 1
ATOM 1914 N N . VAL B 1 51 ? -22.422 2.332 4.879 1 85.44 51 VAL B N 1
ATOM 1915 C CA . VAL B 1 51 ? -23.359 2.646 5.949 1 85.44 51 VAL B CA 1
ATOM 1916 C C . VAL B 1 51 ? -22.734 3.646 6.914 1 85.44 51 VAL B C 1
ATOM 1918 O O . VAL B 1 51 ? -23.375 4.621 7.316 1 85.44 51 VAL B O 1
ATOM 1921 N N . ASP B 1 52 ? -21.516 3.307 7.262 1 82.38 52 ASP B N 1
ATOM 1922 C CA . ASP B 1 52 ? -20.891 4.176 8.25 1 82.38 52 ASP B CA 1
ATOM 1923 C C . ASP B 1 52 ? -20.688 5.586 7.699 1 82.38 52 ASP B C 1
ATOM 1925 O O . ASP B 1 52 ? -20.828 6.57 8.43 1 82.38 52 ASP B O 1
ATOM 1929 N N . GLY B 1 53 ? -20.422 5.719 6.391 1 76.44 53 GLY B N 1
ATOM 1930 C CA . GLY B 1 53 ? -20.359 7.035 5.773 1 76.44 53 GLY B CA 1
ATOM 1931 C C . GLY B 1 53 ? -21.688 7.758 5.785 1 76.44 53 GLY B C 1
ATOM 1932 O O . GLY B 1 53 ? -21.75 8.953 6.09 1 76.44 53 GLY B O 1
ATOM 1933 N N . TRP B 1 54 ? -22.672 6.977 5.57 1 78.56 54 TRP B N 1
ATOM 1934 C CA . TRP B 1 54 ? -24.016 7.547 5.547 1 78.56 54 TRP B CA 1
ATOM 1935 C C . TRP B 1 54 ? -24.422 8.008 6.941 1 78.56 54 TRP B C 1
ATOM 1937 O O . TRP B 1 54 ? -24.938 9.117 7.109 1 78.56 54 TRP B O 1
ATOM 1947 N N . VAL B 1 55 ? -24.156 7.199 7.922 1 77.06 55 VAL B N 1
ATOM 1948 C CA . VAL B 1 55 ? -24.547 7.496 9.297 1 77.06 55 VAL B CA 1
ATOM 1949 C C . VAL B 1 55 ? -23.734 8.688 9.812 1 77.06 55 VAL B C 1
ATOM 1951 O O . VAL B 1 55 ? -24.281 9.578 10.477 1 77.06 55 VAL B O 1
ATOM 1954 N N . ALA B 1 56 ? -22.484 8.727 9.555 1 72.62 56 ALA B N 1
ATOM 1955 C CA . ALA B 1 56 ? -21.625 9.82 9.992 1 72.62 56 ALA B CA 1
ATOM 1956 C C . ALA B 1 56 ? -22.078 11.156 9.414 1 72.62 56 ALA B C 1
ATOM 1958 O O . ALA B 1 56 ? -22.094 12.172 10.117 1 72.62 56 ALA B O 1
ATOM 1959 N N . ARG B 1 57 ? -22.531 11.133 8.172 1 75.06 57 ARG B N 1
ATOM 1960 C CA . ARG B 1 57 ? -22.969 12.352 7.5 1 75.06 57 ARG B CA 1
ATOM 1961 C C . ARG B 1 57 ? -24.359 12.766 7.98 1 75.06 57 ARG B C 1
ATOM 1963 O O . ARG B 1 57 ? -24.625 13.945 8.203 1 75.06 57 ARG B O 1
ATOM 1970 N N . ARG B 1 58 ? -25.125 11.828 8.234 1 80.19 58 ARG B N 1
ATOM 1971 C CA . ARG B 1 58 ? -26.516 12.086 8.586 1 80.19 58 ARG B CA 1
ATOM 1972 C C . ARG B 1 58 ? -26.625 12.594 10.016 1 80.19 58 ARG B C 1
ATOM 1974 O O . ARG B 1 58 ? -27.406 13.523 10.289 1 80.19 58 ARG B O 1
ATOM 1981 N N . TYR B 1 59 ?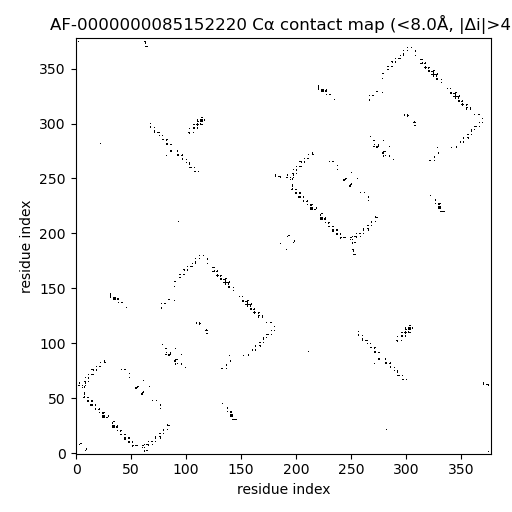 -25.891 12.031 10.93 1 79.12 59 TYR B N 1
ATOM 1982 C CA . TYR B 1 59 ? -26.047 12.367 12.336 1 79.12 59 TYR B CA 1
ATOM 1983 C C . TYR B 1 59 ? -24.922 13.258 12.82 1 79.12 59 TYR B C 1
ATOM 1985 O O . TYR B 1 59 ? -24.891 13.664 13.984 1 79.12 59 TYR B O 1
ATOM 1993 N N . LYS B 1 60 ? -23.953 13.531 11.961 1 76.62 60 LYS B N 1
ATOM 1994 C CA . LYS B 1 60 ? -22.844 14.414 12.266 1 76.62 60 LYS B CA 1
ATOM 1995 C C . LYS B 1 60 ? -22.094 13.961 13.508 1 76.62 60 LYS B C 1
ATOM 19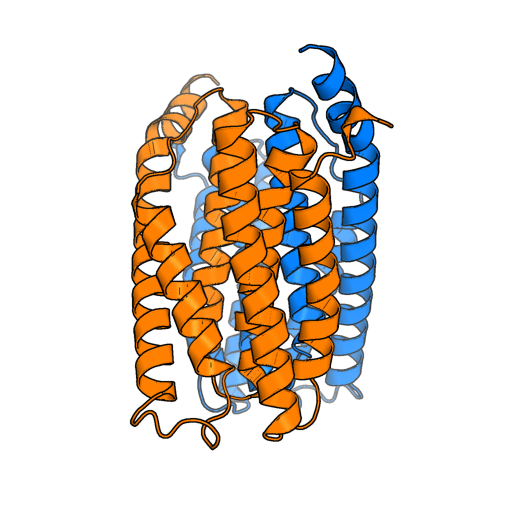97 O O . LYS B 1 60 ? -21.781 14.766 14.391 1 76.62 60 LYS B O 1
ATOM 2002 N N . ILE B 1 61 ? -21.984 12.711 13.766 1 74.38 61 ILE B N 1
ATOM 2003 C CA . ILE B 1 61 ? -21.328 12.148 14.938 1 74.38 61 ILE B CA 1
ATOM 2004 C C . ILE B 1 61 ? -19.938 11.664 14.562 1 74.38 61 ILE B C 1
ATOM 2006 O O . ILE B 1 61 ? -19.5 10.594 14.984 1 74.38 61 ILE B O 1
ATOM 2010 N N . GLU B 1 62 ? -19.25 12.398 13.766 1 72.88 62 GLU B N 1
ATOM 2011 C CA . GLU B 1 62 ? -17.938 11.953 13.336 1 72.88 62 GLU B CA 1
ATOM 2012 C C . GLU B 1 62 ? -16.859 12.398 14.32 1 72.88 62 GLU B C 1
ATOM 2014 O O . GLU B 1 62 ? -16.812 13.562 14.727 1 72.88 62 GLU B O 1
ATOM 2019 N N . THR B 1 63 ? -16.141 11.391 14.852 1 75.94 63 THR B N 1
ATOM 2020 C CA . THR B 1 63 ? -15 11.688 15.719 1 75.94 63 THR B CA 1
ATOM 2021 C C . THR B 1 63 ? -13.727 11.812 14.898 1 75.94 63 THR B C 1
ATOM 2023 O O . THR B 1 63 ? -13.688 11.438 13.727 1 75.94 63 THR B O 1
ATOM 2026 N N . VAL B 1 64 ? -12.789 12.391 15.461 1 72.88 64 VAL B N 1
ATOM 2027 C CA . VAL B 1 64 ? -11.5 12.539 14.797 1 72.88 64 VAL B CA 1
ATOM 2028 C C . VAL B 1 64 ? -10.922 11.156 14.484 1 72.88 64 VAL B C 1
ATOM 2030 O O . VAL B 1 64 ? -10.398 10.922 13.391 1 72.88 64 VAL B O 1
ATOM 2033 N N . LEU B 1 65 ? -11.109 10.305 15.422 1 77.62 65 LEU B N 1
ATOM 2034 C CA . LEU B 1 65 ? -10.609 8.953 15.211 1 77.62 65 LEU B CA 1
ATOM 2035 C C . LEU B 1 65 ? -11.336 8.281 14.047 1 77.62 65 LEU B C 1
ATOM 2037 O O . LEU B 1 65 ? -10.711 7.633 13.211 1 77.62 65 LEU B O 1
ATOM 2041 N N . GLY B 1 66 ? -12.578 8.422 14.125 1 78.44 66 GLY B N 1
ATOM 2042 C CA . GLY B 1 66 ? -13.375 7.84 13.055 1 78.44 66 GLY B CA 1
ATOM 2043 C C . GLY B 1 66 ? -13.023 8.391 11.688 1 78.44 66 GLY B C 1
ATOM 2044 O O . GLY B 1 66 ? -12.93 7.633 10.719 1 78.44 66 GLY B O 1
ATOM 2045 N N . LYS B 1 67 ? -12.812 9.602 11.617 1 77.56 67 LYS B N 1
ATOM 2046 C CA . LYS B 1 67 ? -12.477 10.266 10.359 1 77.56 67 LYS B CA 1
ATOM 2047 C C . LYS B 1 67 ? -11.133 9.773 9.82 1 77.56 67 LYS B C 1
ATOM 2049 O O . LYS B 1 67 ? -10.938 9.695 8.602 1 77.56 67 LYS B O 1
ATOM 2054 N N . LEU B 1 68 ? -10.391 9.414 10.664 1 78.25 68 LEU B N 1
ATOM 2055 C CA . LEU B 1 68 ? -9.062 8.961 10.281 1 78.25 68 LEU B CA 1
ATOM 2056 C C . LEU B 1 68 ? -9.07 7.469 9.961 1 78.25 68 LEU B C 1
ATOM 2058 O O . LEU B 1 68 ? -8.492 7.043 8.961 1 78.25 68 LEU B O 1
ATOM 2062 N N . MET B 1 69 ? -9.734 6.773 10.797 1 84.69 69 MET B N 1
ATOM 2063 C CA . MET B 1 69 ? -9.664 5.316 10.688 1 84.69 69 MET B CA 1
ATOM 2064 C C . MET B 1 69 ? -10.547 4.809 9.555 1 84.69 69 MET B C 1
ATOM 2066 O O . MET B 1 69 ? -10.266 3.766 8.969 1 84.69 69 MET B O 1
ATOM 2070 N N . ASP B 1 70 ? -11.492 5.598 9.312 1 86.31 70 ASP B N 1
ATOM 2071 C CA . ASP B 1 70 ? -12.453 5.16 8.305 1 86.31 70 ASP B CA 1
ATOM 2072 C C . ASP B 1 70 ? -11.781 4.988 6.945 1 86.31 70 ASP B C 1
ATOM 2074 O O . ASP B 1 70 ? -11.789 3.898 6.371 1 86.31 70 ASP B O 1
ATOM 2078 N N . PRO B 1 71 ? -11.133 5.973 6.477 1 85.38 71 PRO B N 1
ATOM 2079 C CA . PRO B 1 71 ? -10.445 5.82 5.195 1 85.38 71 PRO B CA 1
ATOM 2080 C C . PRO B 1 71 ? -9.383 4.73 5.219 1 85.38 71 PRO B C 1
ATOM 2082 O O . PRO B 1 71 ? -9.156 4.051 4.211 1 85.38 71 PRO B O 1
ATOM 2085 N N . LEU B 1 72 ? -8.766 4.555 6.285 1 87.62 72 LEU B N 1
ATOM 2086 C CA . LEU B 1 72 ? -7.73 3.533 6.41 1 87.62 72 LEU B CA 1
ATOM 2087 C C . LEU B 1 72 ? -8.328 2.135 6.309 1 87.62 72 LEU B C 1
ATOM 2089 O O . LEU B 1 72 ? -7.766 1.257 5.656 1 87.62 72 LEU B O 1
ATOM 2093 N N . ALA B 1 73 ? -9.414 2.014 7.027 1 91.25 73 ALA B N 1
ATOM 2094 C CA . ALA B 1 73 ? -10.094 0.721 6.992 1 91.25 73 ALA B CA 1
ATOM 2095 C C . ALA B 1 73 ? -10.508 0.36 5.566 1 91.25 73 ALA B C 1
ATOM 2097 O O . ALA B 1 73 ? -10.414 -0.801 5.164 1 91.25 73 ALA B O 1
ATOM 2098 N N . ASP B 1 74 ? -10.938 1.356 4.887 1 90.94 74 ASP B N 1
ATOM 2099 C CA . ASP B 1 74 ? -11.32 1.144 3.494 1 90.94 74 ASP B CA 1
ATOM 2100 C C . ASP B 1 74 ? -10.125 0.709 2.652 1 90.94 74 ASP B C 1
ATOM 2102 O O . ASP B 1 74 ? -10.211 -0.253 1.888 1 90.94 74 ASP B O 1
ATOM 2106 N N . LYS B 1 75 ? -9.07 1.266 2.789 1 91.88 75 LYS B N 1
ATOM 2107 C CA . LYS B 1 75 ? -7.863 0.961 2.025 1 91.88 75 LYS B CA 1
ATOM 2108 C C . LYS B 1 75 ? -7.316 -0.418 2.385 1 91.88 75 LYS B C 1
ATOM 2110 O O . LYS B 1 75 ? -6.832 -1.146 1.515 1 91.88 75 LYS B O 1
ATOM 2115 N N . VAL B 1 76 ? -7.375 -0.713 3.598 1 94.19 76 VAL B N 1
ATOM 2116 C CA . VAL B 1 76 ? -6.898 -2.014 4.055 1 94.19 76 VAL B CA 1
ATOM 2117 C C . VAL B 1 76 ? -7.75 -3.121 3.441 1 94.19 76 VAL B C 1
ATOM 2119 O O . VAL B 1 76 ? -7.223 -4.137 2.982 1 94.19 76 VAL B O 1
ATOM 2122 N N . LEU B 1 77 ? -9.016 -2.875 3.475 1 95.19 77 LEU B N 1
ATOM 2123 C CA . LEU B 1 77 ? -9.922 -3.867 2.902 1 95.19 77 LEU B CA 1
ATOM 2124 C C . LEU B 1 77 ? -9.633 -4.07 1.419 1 95.19 77 LEU B C 1
ATOM 2126 O O . LEU B 1 77 ? -9.516 -5.211 0.958 1 95.19 77 LEU B O 1
ATOM 2130 N N . VAL B 1 78 ? -9.516 -3.014 0.71 1 95.56 78 VAL B N 1
ATOM 2131 C CA . VAL B 1 78 ? -9.258 -3.07 -0.725 1 95.56 78 VAL B CA 1
ATOM 2132 C C . VAL B 1 78 ? -7.902 -3.727 -0.979 1 95.56 78 VAL B C 1
ATOM 2134 O O . VAL B 1 78 ? -7.781 -4.602 -1.84 1 95.56 78 VAL B O 1
ATOM 2137 N N . SER B 1 79 ? -6.902 -3.35 -0.24 1 96.88 79 SER B N 1
ATOM 2138 C CA . SER B 1 79 ? -5.578 -3.945 -0.382 1 96.88 79 SER B CA 1
ATOM 2139 C C . SER B 1 79 ? -5.617 -5.449 -0.12 1 96.88 79 SER B C 1
ATOM 2141 O O . SER B 1 79 ? -4.934 -6.219 -0.797 1 96.88 79 SER B O 1
ATOM 2143 N N . THR B 1 80 ? -6.391 -5.773 0.871 1 97.44 80 THR B N 1
ATOM 2144 C CA . THR B 1 80 ? -6.531 -7.191 1.193 1 97.44 80 THR B CA 1
ATOM 2145 C C . THR B 1 80 ? -7.113 -7.957 0.011 1 97.44 80 THR B C 1
ATOM 2147 O O . THR B 1 80 ? -6.574 -8.992 -0.393 1 97.44 80 THR B O 1
ATOM 2150 N N . GLY B 1 81 ? -8.18 -7.438 -0.538 1 97.38 81 GLY B N 1
ATOM 2151 C CA . GLY B 1 81 ? -8.781 -8.07 -1.701 1 97.38 81 GLY B CA 1
ATOM 2152 C C . GLY B 1 81 ? -7.832 -8.172 -2.881 1 97.38 81 GLY B C 1
ATOM 2153 O O . GLY B 1 81 ? -7.746 -9.219 -3.523 1 97.38 81 GLY B O 1
ATOM 2154 N N . LEU B 1 82 ? -7.082 -7.16 -3.117 1 97.81 82 LEU B N 1
ATOM 2155 C CA . LEU B 1 82 ? -6.191 -7.102 -4.273 1 97.81 82 LEU B CA 1
ATOM 2156 C C . LEU B 1 82 ? -5.008 -8.039 -4.094 1 97.81 82 LEU B C 1
ATOM 2158 O O . LEU B 1 82 ? -4.742 -8.883 -4.953 1 97.81 82 LEU B O 1
ATOM 2162 N N . ILE B 1 83 ? -4.371 -8.008 -2.979 1 98.12 83 ILE B N 1
ATOM 2163 C CA . ILE B 1 83 ? -3.121 -8.727 -2.76 1 98.12 83 ILE B CA 1
ATOM 2164 C C . ILE B 1 83 ? -3.404 -10.219 -2.605 1 98.12 83 ILE B C 1
ATOM 2166 O O . ILE B 1 83 ? -2.697 -11.055 -3.18 1 98.12 83 ILE B O 1
ATOM 2170 N N . MET B 1 84 ? -4.457 -10.578 -1.886 1 98.19 84 MET B N 1
ATOM 2171 C CA . MET B 1 84 ? -4.73 -11.984 -1.606 1 98.19 84 MET B CA 1
ATOM 2172 C C . MET B 1 84 ? -5.281 -12.688 -2.844 1 98.19 84 MET B C 1
ATOM 2174 O O . MET B 1 84 ? -5.312 -13.922 -2.9 1 98.19 84 MET B O 1
ATOM 2178 N N . LEU B 1 85 ? -5.707 -11.969 -3.846 1 97.62 85 LEU B N 1
ATOM 2179 C CA . LEU B 1 85 ? -6.234 -12.57 -5.062 1 97.62 85 LEU B CA 1
ATOM 2180 C C . LEU B 1 85 ? -5.117 -12.852 -6.062 1 97.62 85 LEU B C 1
ATOM 2182 O O . LEU B 1 85 ? -5.32 -13.562 -7.047 1 97.62 85 LEU B O 1
ATOM 2186 N N . ILE B 1 86 ? -3.938 -12.336 -5.785 1 97.25 86 ILE B N 1
ATOM 2187 C CA . ILE B 1 86 ? -2.812 -12.508 -6.699 1 97.25 86 ILE B CA 1
ATOM 2188 C C . ILE B 1 86 ? -2.424 -13.984 -6.766 1 97.25 86 ILE B C 1
ATOM 2190 O O . ILE B 1 86 ? -2.326 -14.555 -7.855 1 97.25 86 ILE B O 1
ATOM 2194 N N . PRO B 1 87 ? -2.24 -14.664 -5.586 1 96.38 87 PRO B N 1
ATOM 2195 C CA . PRO B 1 87 ? -1.857 -16.078 -5.672 1 96.38 87 PRO B CA 1
ATOM 2196 C C . PRO B 1 87 ? -2.941 -16.938 -6.301 1 96.38 87 PRO B C 1
ATOM 2198 O O . PRO B 1 87 ? -2.654 -18.047 -6.785 1 96.38 87 PRO B O 1
ATOM 2201 N N . LEU B 1 88 ? -4.145 -16.5 -6.332 1 94.81 88 LEU B N 1
ATOM 2202 C CA . LEU B 1 88 ? -5.258 -17.25 -6.902 1 94.81 88 LEU B CA 1
ATOM 2203 C C . LEU B 1 88 ? -5.359 -17.016 -8.406 1 94.81 88 LEU B C 1
ATOM 2205 O O . LEU B 1 88 ? -6.211 -17.609 -9.078 1 94.81 88 LEU B O 1
ATOM 2209 N N . GLY B 1 89 ? -4.527 -16.094 -8.938 1 94.5 89 GLY B N 1
ATOM 2210 C CA . GLY B 1 89 ? -4.488 -15.828 -10.367 1 94.5 89 GLY B CA 1
ATOM 2211 C C . GLY B 1 89 ? -5.629 -14.945 -10.844 1 94.5 89 GLY B C 1
ATOM 2212 O O . GLY B 1 89 ? -5.918 -14.883 -12.039 1 94.5 89 GLY B O 1
ATOM 2213 N N . LYS B 1 90 ? -6.285 -14.281 -9.914 1 95.06 90 LYS B N 1
ATOM 2214 C CA . LYS B 1 90 ? -7.477 -13.516 -10.266 1 95.06 90 LYS B CA 1
ATOM 2215 C C . LYS B 1 90 ? -7.141 -12.047 -10.477 1 95.06 90 LYS B C 1
ATOM 2217 O O . LYS B 1 90 ? -7.914 -11.305 -11.094 1 95.06 90 LYS B O 1
ATOM 2222 N N . VAL B 1 91 ? -6.047 -11.633 -9.883 1 96.62 91 VAL B N 1
ATOM 2223 C CA . VAL B 1 91 ? -5.59 -10.258 -10.055 1 96.62 91 VAL B CA 1
ATOM 2224 C C . VAL B 1 91 ? -4.129 -10.25 -10.492 1 96.62 91 VAL B C 1
ATOM 2226 O O . VAL B 1 91 ? -3.291 -10.93 -9.891 1 96.62 91 VAL B O 1
ATOM 2229 N N . ALA B 1 92 ? -3.914 -9.484 -11.594 1 96.81 92 ALA B N 1
ATOM 2230 C CA . ALA B 1 92 ? -2.531 -9.328 -12.031 1 96.81 92 ALA B CA 1
ATOM 2231 C C . ALA B 1 92 ? -1.728 -8.5 -11.031 1 96.81 92 ALA B C 1
ATOM 2233 O O . ALA B 1 92 ? -2.186 -7.453 -10.57 1 96.81 92 ALA B O 1
ATOM 2234 N N . ALA B 1 93 ? -0.526 -8.969 -10.75 1 97.25 93 ALA B N 1
ATOM 2235 C CA . ALA B 1 93 ? 0.311 -8.328 -9.734 1 97.25 93 ALA B CA 1
ATOM 2236 C C . ALA B 1 93 ? 0.612 -6.879 -10.109 1 97.25 93 ALA B C 1
ATOM 2238 O O . ALA B 1 93 ? 0.61 -5.996 -9.25 1 97.25 93 ALA B O 1
ATOM 2239 N N . TRP B 1 94 ? 0.872 -6.625 -11.352 1 96.56 94 TRP B N 1
ATOM 2240 C CA . TRP B 1 94 ? 1.251 -5.273 -11.758 1 96.56 94 TRP B CA 1
ATOM 2241 C C . TRP B 1 94 ? 0.074 -4.312 -11.633 1 96.56 94 TRP B C 1
ATOM 2243 O O . TRP B 1 94 ? 0.261 -3.127 -11.352 1 96.56 94 TRP B O 1
ATOM 2253 N N . VAL B 1 95 ? -1.138 -4.773 -11.852 1 96.38 95 VAL B N 1
ATOM 2254 C CA . VAL B 1 95 ? -2.324 -3.945 -11.664 1 96.38 95 VAL B CA 1
ATOM 2255 C C . VAL B 1 95 ? -2.475 -3.586 -10.188 1 96.38 95 VAL B C 1
ATOM 2257 O O . VAL B 1 95 ? -2.686 -2.422 -9.844 1 96.38 95 VAL B O 1
ATOM 2260 N N . CYS B 1 96 ? -2.381 -4.637 -9.336 1 97.06 96 CYS B N 1
ATOM 2261 C CA . CYS B 1 96 ? -2.418 -4.434 -7.891 1 97.06 96 CYS B CA 1
ATOM 2262 C C . CYS B 1 96 ? -1.356 -3.432 -7.457 1 97.06 96 CYS B C 1
ATOM 2264 O O . CYS B 1 96 ? -1.638 -2.523 -6.672 1 97.06 96 CYS B O 1
ATOM 2266 N N . LEU B 1 97 ? -0.201 -3.562 -8 1 97.19 97 LEU B N 1
ATOM 2267 C CA . LEU B 1 97 ? 0.923 -2.697 -7.664 1 97.19 97 LEU B CA 1
ATOM 2268 C C . LEU B 1 97 ? 0.605 -1.241 -7.988 1 97.19 97 LEU B C 1
ATOM 2270 O O . LEU B 1 97 ? 0.827 -0.353 -7.16 1 97.19 97 LEU B O 1
ATOM 2274 N N . LEU B 1 98 ? 0.092 -0.965 -9.117 1 96.19 98 LEU B N 1
ATOM 2275 C CA . LEU B 1 98 ? -0.2 0.401 -9.539 1 96.19 98 LEU B CA 1
ATOM 2276 C C . LEU B 1 98 ? -1.253 1.034 -8.633 1 96.19 98 LEU B C 1
ATOM 2278 O O . LEU B 1 98 ? -1.133 2.203 -8.258 1 96.19 98 LEU B O 1
ATOM 2282 N N . ILE B 1 99 ? -2.209 0.281 -8.305 1 95.06 99 ILE B N 1
ATOM 2283 C CA . ILE B 1 99 ? -3.279 0.79 -7.457 1 95.06 99 ILE B CA 1
ATOM 2284 C C . ILE B 1 99 ? -2.734 1.087 -6.062 1 95.06 99 ILE B C 1
ATOM 2286 O O . ILE B 1 99 ? -2.994 2.154 -5.5 1 95.06 99 ILE B O 1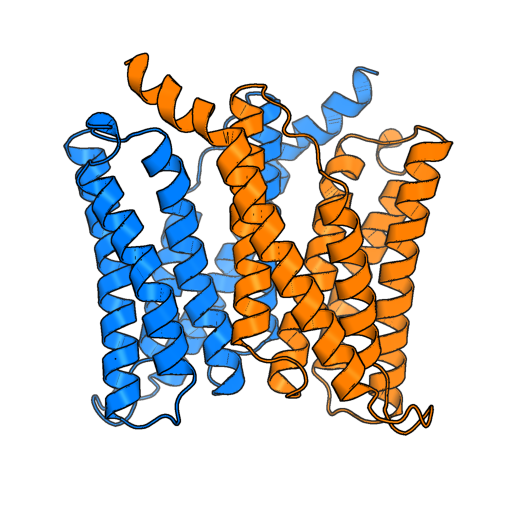
ATOM 2290 N N . ILE B 1 100 ? -1.967 0.161 -5.527 1 95.44 100 ILE B N 1
ATOM 2291 C CA . ILE B 1 100 ? -1.42 0.304 -4.184 1 95.44 100 ILE B CA 1
ATOM 2292 C C . ILE B 1 100 ? -0.422 1.46 -4.152 1 95.44 100 ILE B C 1
ATOM 2294 O O . ILE B 1 100 ? -0.434 2.275 -3.225 1 95.44 100 ILE B O 1
ATOM 2298 N N . CYS B 1 101 ? 0.471 1.533 -5.109 1 93.81 101 CYS B N 1
ATOM 2299 C CA . CYS B 1 101 ? 1.432 2.629 -5.172 1 93.81 101 CYS B CA 1
ATOM 2300 C C . CYS B 1 101 ? 0.722 3.977 -5.223 1 93.81 101 CYS B C 1
ATOM 2302 O O . CYS B 1 101 ? 1.141 4.926 -4.562 1 93.81 101 CYS B O 1
ATOM 2304 N N . ARG B 1 102 ? -0.274 4.012 -5.996 1 92.38 102 ARG B N 1
ATOM 2305 C CA . ARG B 1 102 ? -1.054 5.242 -6.074 1 92.38 102 ARG B CA 1
ATOM 2306 C C . ARG B 1 102 ? -1.64 5.605 -4.715 1 92.38 102 ARG B C 1
ATOM 2308 O O . ARG B 1 102 ? -1.659 6.781 -4.336 1 92.38 102 ARG B O 1
ATOM 2315 N N . GLU B 1 103 ? -2.105 4.684 -4.055 1 90.06 103 GLU B N 1
ATOM 2316 C CA . GLU B 1 103 ? -2.646 4.934 -2.723 1 90.06 103 GLU B CA 1
ATOM 2317 C C . GLU B 1 103 ? -1.584 5.508 -1.793 1 90.06 103 GLU B C 1
ATOM 2319 O O . GLU B 1 103 ? -1.848 6.457 -1.052 1 90.06 103 GLU B O 1
ATOM 2324 N N . ILE B 1 104 ? -0.45 4.957 -1.825 1 88.19 104 ILE B N 1
ATOM 2325 C CA . ILE B 1 104 ? 0.656 5.395 -0.982 1 88.19 104 ILE B CA 1
ATOM 2326 C C . ILE B 1 104 ? 1.061 6.816 -1.362 1 88.19 104 ILE B C 1
ATOM 2328 O O . ILE B 1 104 ? 1.216 7.68 -0.493 1 88.19 104 ILE B O 1
ATOM 2332 N N . ILE B 1 105 ? 1.142 7.074 -2.627 1 88.06 105 ILE B N 1
ATOM 2333 C CA . ILE B 1 105 ? 1.59 8.367 -3.143 1 88.06 105 ILE B CA 1
ATOM 2334 C C . ILE B 1 105 ? 0.573 9.445 -2.783 1 88.06 105 ILE B C 1
ATOM 2336 O O . ILE B 1 105 ? 0.936 10.492 -2.242 1 88.06 105 ILE B O 1
ATOM 2340 N N . VAL B 1 106 ? -0.655 9.18 -3 1 86.25 106 VAL B N 1
ATOM 2341 C CA . VAL B 1 106 ? -1.709 10.156 -2.766 1 86.25 106 VAL B CA 1
ATOM 2342 C C . VAL B 1 106 ? -1.844 10.422 -1.268 1 86.25 106 VAL B C 1
ATOM 2344 O O . VAL B 1 106 ? -2.051 11.57 -0.851 1 86.25 106 VAL B O 1
ATOM 2347 N N . THR B 1 107 ? -1.78 9.383 -0.493 1 84.19 107 THR B N 1
ATOM 2348 C CA . THR B 1 107 ? -1.834 9.562 0.953 1 84.19 107 THR B CA 1
ATOM 2349 C C . THR B 1 107 ? -0.668 10.422 1.434 1 84.19 107 THR B C 1
ATOM 2351 O O . THR B 1 107 ? -0.839 11.281 2.303 1 84.19 107 THR B O 1
ATOM 2354 N N . GLY B 1 108 ? 0.46 10.234 0.899 1 81.38 108 GLY B N 1
ATOM 2355 C CA . GLY B 1 108 ? 1.604 11.07 1.215 1 81.38 108 GLY B CA 1
ATOM 2356 C C . GLY B 1 108 ? 1.399 12.523 0.838 1 81.38 108 GLY B C 1
ATOM 2357 O O . GLY B 1 108 ? 1.726 13.422 1.615 1 81.38 108 GLY B O 1
ATOM 2358 N N . PHE B 1 109 ? 0.842 12.766 -0.299 1 81.5 109 PHE B N 1
ATOM 2359 C CA . PHE B 1 109 ? 0.579 14.117 -0.769 1 81.5 109 PHE B CA 1
ATOM 2360 C C . PHE B 1 109 ? -0.441 14.812 0.125 1 81.5 109 PHE B C 1
ATOM 2362 O O . PHE B 1 109 ? -0.31 16 0.417 1 81.5 109 PHE B O 1
ATOM 2369 N N . ARG B 1 110 ? -1.363 14.055 0.496 1 79.88 110 ARG B N 1
ATOM 2370 C CA . ARG B 1 110 ? -2.377 14.625 1.376 1 79.88 110 ARG B CA 1
ATOM 2371 C C . ARG B 1 110 ? -1.774 15.031 2.719 1 79.88 110 ARG B C 1
ATOM 2373 O O . ARG B 1 110 ? -2.146 16.047 3.291 1 79.88 110 ARG B O 1
ATOM 2380 N N . GLY B 1 111 ? -0.95 14.242 3.234 1 77.62 111 GLY B N 1
ATOM 2381 C CA . GLY B 1 111 ? -0.256 14.578 4.465 1 77.62 111 GLY B CA 1
ATOM 2382 C C . GLY B 1 111 ? 0.579 15.836 4.355 1 77.62 111 GLY B C 1
ATOM 2383 O O . GLY B 1 111 ? 0.604 16.656 5.281 1 77.62 111 GLY B O 1
ATOM 2384 N N . LEU B 1 112 ? 1.217 15.953 3.221 1 74.69 112 LEU B N 1
ATOM 2385 C CA . LEU B 1 112 ? 2.014 17.156 2.986 1 74.69 112 LEU B CA 1
ATOM 2386 C C . LEU B 1 112 ? 1.124 18.391 2.895 1 74.69 112 LEU B C 1
ATOM 2388 O O . LEU B 1 112 ? 1.453 19.438 3.449 1 74.69 112 LEU B O 1
ATOM 2392 N N . ALA B 1 113 ? 0.089 18.219 2.162 1 77 113 ALA B N 1
ATOM 2393 C CA . ALA B 1 113 ? -0.855 19.328 2.031 1 77 113 ALA B CA 1
ATOM 2394 C C . ALA B 1 113 ? -1.384 19.766 3.396 1 77 113 ALA B C 1
ATOM 2396 O O . ALA B 1 113 ? -1.587 20.953 3.641 1 77 113 ALA B O 1
ATOM 2397 N N . ALA B 1 114 ? -1.495 18.828 4.207 1 74.69 114 ALA B N 1
ATOM 2398 C CA . ALA B 1 114 ? -2.029 19.125 5.539 1 74.69 114 ALA B CA 1
ATOM 2399 C C . ALA B 1 114 ? -1.046 19.953 6.359 1 74.69 114 ALA B C 1
ATOM 2401 O O . ALA B 1 114 ? -1.455 20.75 7.199 1 74.69 114 ALA B O 1
ATOM 2402 N N . THR B 1 115 ? 0.227 19.781 6.117 1 72.81 115 THR B N 1
ATOM 2403 C CA . THR B 1 115 ? 1.241 20.531 6.852 1 72.81 115 THR B CA 1
ATOM 2404 C C . THR B 1 115 ? 1.234 22 6.438 1 72.81 115 THR B C 1
ATOM 2406 O O . THR B 1 115 ? 1.669 22.859 7.199 1 72.81 115 THR B O 1
ATOM 2409 N N . THR B 1 116 ? 0.81 22.203 5.242 1 74.5 116 THR B N 1
ATOM 2410 C CA . THR B 1 116 ? 0.801 23.578 4.742 1 74.5 116 THR B CA 1
ATOM 2411 C C . THR B 1 116 ? -0.559 24.234 4.973 1 74.5 116 THR B C 1
ATOM 2413 O O . THR B 1 116 ? -0.754 25.406 4.648 1 74.5 116 THR B O 1
ATOM 2416 N N . GLY B 1 117 ? -1.488 23.438 5.504 1 72.75 117 GLY B N 1
ATOM 2417 C CA . GLY B 1 117 ? -2.824 23.969 5.73 1 72.75 117 GLY B CA 1
ATOM 2418 C C . GLY B 1 117 ? -3.699 23.938 4.492 1 72.75 117 GLY B C 1
ATOM 2419 O O . GLY B 1 117 ? -4.816 24.453 4.5 1 72.75 117 GLY B O 1
ATOM 2420 N N . LYS B 1 118 ? -3.102 23.531 3.412 1 73.38 118 LYS B N 1
ATOM 2421 C CA . LYS B 1 118 ? -3.877 23.422 2.18 1 73.38 118 LYS B CA 1
ATOM 2422 C C . LYS B 1 118 ? -4.715 22.141 2.166 1 73.38 118 LYS B C 1
ATOM 2424 O O . LYS B 1 118 ? -4.238 21.078 2.57 1 73.38 118 LYS B O 1
ATOM 2429 N N . VAL B 1 119 ? -6.074 22.281 1.987 1 66.62 119 VAL B N 1
ATOM 2430 C CA . VAL B 1 119 ? -6.965 21.141 1.884 1 66.62 119 VAL B CA 1
ATOM 2431 C C . VAL B 1 119 ? -7.242 20.828 0.414 1 66.62 119 VAL B C 1
ATOM 2433 O O . VAL B 1 119 ? -7.645 21.719 -0.348 1 66.62 119 VAL B O 1
ATOM 2436 N N . VAL B 1 120 ? -6.664 19.734 0.025 1 65.38 120 VAL B N 1
ATOM 2437 C CA . VAL B 1 120 ? -6.957 19.328 -1.343 1 65.38 120 VAL B CA 1
ATOM 2438 C C . VAL B 1 120 ? -8.297 18.594 -1.382 1 65.38 120 VAL B C 1
ATOM 2440 O O . VAL B 1 120 ? -8.477 17.578 -0.697 1 65.38 120 VAL B O 1
ATOM 2443 N N . ALA B 1 121 ? -9.367 19.219 -1.954 1 61.38 121 ALA B N 1
ATOM 2444 C CA . ALA B 1 121 ? -10.711 18.641 -2.035 1 61.38 121 ALA B CA 1
ATOM 2445 C C . ALA B 1 121 ? -10.695 17.328 -2.816 1 61.38 121 ALA B C 1
ATOM 2447 O O . ALA B 1 121 ? -9.945 17.172 -3.785 1 61.38 121 ALA B O 1
ATOM 2448 N N . ALA B 1 122 ? -11.219 16.234 -2.111 1 61 122 ALA B N 1
ATOM 2449 C CA . ALA B 1 122 ? -11.398 14.961 -2.811 1 61 122 ALA B CA 1
ATOM 2450 C C . ALA B 1 122 ? -12.328 15.125 -4.008 1 61 122 ALA B C 1
ATOM 2452 O O . ALA B 1 122 ? -13.414 15.703 -3.893 1 61 122 ALA B O 1
ATOM 2453 N N . GLY B 1 123 ? -11.867 15 -5.266 1 64.12 123 GLY B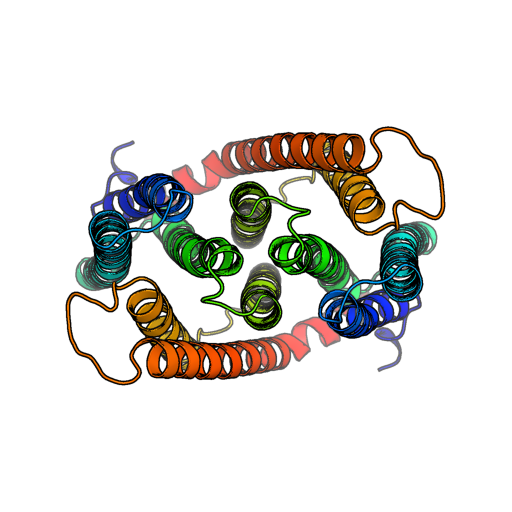 N 1
ATOM 2454 C CA . GLY B 1 123 ? -12.766 15.086 -6.406 1 64.12 123 GLY B CA 1
ATOM 2455 C C . GLY B 1 123 ? -13.672 13.875 -6.539 1 64.12 123 GLY B C 1
ATOM 2456 O O . GLY B 1 123 ? -13.539 12.906 -5.789 1 64.12 123 GLY B O 1
ATOM 2457 N N . GLN B 1 124 ? -14.773 13.891 -7.191 1 73.88 124 GLN B N 1
ATOM 2458 C CA . GLN B 1 124 ? -15.734 12.828 -7.48 1 73.88 124 GLN B CA 1
ATOM 2459 C C . GLN B 1 124 ? -15.031 11.594 -8.055 1 73.88 124 GLN B C 1
ATOM 2461 O O . GLN B 1 124 ? -15.562 10.484 -7.977 1 73.88 124 GLN B O 1
ATOM 2466 N N . ILE B 1 125 ? -13.906 11.758 -8.492 1 75.75 125 ILE B N 1
ATOM 2467 C CA . ILE B 1 125 ? -13.188 10.672 -9.141 1 75.75 125 ILE B CA 1
ATOM 2468 C C . ILE B 1 125 ? -12.859 9.586 -8.117 1 75.75 125 ILE B C 1
ATOM 2470 O O . ILE B 1 125 ? -12.891 8.391 -8.43 1 75.75 125 ILE B O 1
ATOM 2474 N N . GLY B 1 126 ? -12.641 10.031 -6.938 1 75.88 126 GLY B N 1
ATOM 2475 C CA . GLY B 1 126 ? -12.352 9.086 -5.875 1 75.88 126 GLY B CA 1
ATOM 2476 C C . GLY B 1 126 ? -13.508 8.156 -5.574 1 75.88 126 GLY B C 1
ATOM 2477 O O . GLY B 1 126 ? -13.305 6.961 -5.328 1 75.88 126 GLY B O 1
ATOM 2478 N N . LYS B 1 127 ? -14.656 8.68 -5.715 1 78.62 127 LYS B N 1
ATOM 2479 C CA . LYS B 1 127 ? -15.852 7.875 -5.449 1 78.62 127 LYS B CA 1
ATOM 2480 C C . LYS B 1 127 ? -16.047 6.805 -6.52 1 78.62 127 LYS B C 1
ATOM 2482 O O . LYS B 1 127 ? -16.328 5.648 -6.203 1 78.62 127 LYS B O 1
ATOM 2487 N N . TYR B 1 128 ? -15.883 7.156 -7.695 1 86.31 128 TYR B N 1
ATOM 2488 C CA . TYR B 1 128 ? -16.016 6.207 -8.797 1 86.31 128 TYR B CA 1
ATOM 2489 C C . TYR B 1 128 ? -14.961 5.117 -8.711 1 86.31 128 TYR B C 1
ATOM 2491 O O . TYR B 1 128 ? -15.242 3.945 -8.961 1 86.31 128 TYR B O 1
ATOM 2499 N N . LYS B 1 129 ? -13.844 5.566 -8.359 1 89 129 LYS B N 1
ATOM 2500 C CA . LYS B 1 129 ? -12.75 4.609 -8.258 1 89 129 LYS B CA 1
ATOM 2501 C C . LYS B 1 129 ? -13.047 3.541 -7.207 1 89 129 LYS B C 1
ATOM 2503 O O . LYS B 1 129 ? -12.867 2.348 -7.465 1 89 129 LYS B O 1
ATOM 2508 N N . SER B 1 130 ? -13.5 3.982 -6.098 1 87.12 130 SER B N 1
ATOM 2509 C CA . SER B 1 130 ? -13.766 3.055 -5.004 1 87.12 130 SER B CA 1
ATOM 2510 C C . SER B 1 130 ? -14.914 2.107 -5.348 1 87.12 130 SER B C 1
ATOM 2512 O O . SER B 1 130 ? -14.828 0.906 -5.086 1 87.12 130 SER B O 1
ATOM 2514 N N . THR B 1 131 ? -15.898 2.658 -5.965 1 89.94 131 THR B N 1
ATOM 2515 C CA . THR B 1 131 ? -17.047 1.841 -6.352 1 89.94 131 THR B CA 1
ATOM 2516 C C . THR B 1 131 ? -16.625 0.763 -7.348 1 89.94 131 THR B C 1
ATOM 2518 O O . THR B 1 131 ? -16.984 -0.406 -7.191 1 89.94 131 THR B O 1
ATOM 2521 N N . MET B 1 132 ? -15.859 1.146 -8.359 1 93.12 132 MET B N 1
ATOM 2522 C CA . MET B 1 132 ? -15.391 0.193 -9.359 1 93.12 132 MET B CA 1
ATOM 2523 C C . MET B 1 132 ? -14.5 -0.868 -8.719 1 93.12 132 MET B C 1
ATOM 2525 O O . MET B 1 132 ? -14.586 -2.047 -9.07 1 93.12 132 MET B O 1
ATOM 2529 N N . GLN B 1 133 ? -13.719 -0.456 -7.812 1 93.75 133 GLN B N 1
ATOM 2530 C CA . GLN B 1 133 ? -12.82 -1.373 -7.121 1 93.75 133 GLN B CA 1
ATOM 2531 C C . GLN B 1 133 ? -13.602 -2.4 -6.309 1 93.75 133 GLN B C 1
ATOM 2533 O O . GLN B 1 133 ? -13.312 -3.596 -6.363 1 93.75 133 GLN B O 1
ATOM 2538 N N . TYR B 1 134 ? -14.586 -1.898 -5.559 1 94.75 134 TYR B N 1
ATOM 2539 C CA . TYR B 1 134 ? -15.375 -2.789 -4.719 1 94.75 134 TYR B CA 1
ATOM 2540 C C . TYR B 1 134 ? -16.125 -3.811 -5.566 1 94.75 134 TYR B C 1
ATOM 2542 O O . TYR B 1 134 ? -16.125 -5.004 -5.258 1 94.75 134 TYR B O 1
ATOM 2550 N N . PHE B 1 135 ? -16.672 -3.365 -6.609 1 94.94 135 PHE B N 1
ATOM 2551 C CA . PHE B 1 135 ? -17.406 -4.277 -7.473 1 94.94 135 PHE B CA 1
ATOM 2552 C C . PHE B 1 135 ? -16.453 -5.234 -8.188 1 94.94 135 PHE B C 1
ATOM 2554 O O . PHE B 1 135 ? -16.75 -6.426 -8.32 1 94.94 135 PHE B O 1
ATOM 2561 N N . GLY B 1 136 ? -15.391 -4.723 -8.672 1 95.94 136 GLY B N 1
ATOM 2562 C CA . GLY B 1 136 ? -14.406 -5.566 -9.344 1 95.94 136 GLY B CA 1
ATOM 2563 C C . GLY B 1 136 ? -13.867 -6.668 -8.453 1 95.94 136 GLY B C 1
ATOM 2564 O O . GLY B 1 136 ? -13.898 -7.844 -8.82 1 95.94 136 GLY B O 1
ATOM 2565 N N . ILE B 1 137 ? -13.414 -6.297 -7.27 1 96.81 137 ILE B N 1
ATOM 2566 C CA . ILE B 1 137 ? -12.867 -7.262 -6.32 1 96.81 137 ILE B CA 1
ATOM 2567 C C . ILE B 1 137 ? -13.961 -8.258 -5.914 1 96.81 137 ILE B C 1
ATOM 2569 O O . ILE B 1 137 ? -13.719 -9.461 -5.859 1 96.81 137 ILE B O 1
ATOM 2573 N N . GLY B 1 138 ? -15.18 -7.738 -5.652 1 95.81 138 GLY B N 1
ATOM 2574 C CA . GLY B 1 138 ? -16.281 -8.594 -5.273 1 95.81 138 GLY B CA 1
ATOM 2575 C C . GLY B 1 138 ? -16.609 -9.656 -6.312 1 95.81 138 GLY B C 1
ATOM 2576 O O . GLY B 1 138 ? -16.828 -10.82 -5.969 1 95.81 138 GLY B O 1
ATOM 2577 N N . LEU B 1 139 ? -16.609 -9.266 -7.551 1 94.25 139 LEU B N 1
ATOM 2578 C CA . LEU B 1 139 ? -16.906 -10.195 -8.633 1 94.25 139 LEU B CA 1
ATOM 2579 C C . LEU B 1 139 ? -15.805 -11.242 -8.766 1 94.25 139 LEU B C 1
ATOM 2581 O O . LEU B 1 139 ? -16.078 -12.391 -9.125 1 94.25 139 LEU B O 1
ATOM 2585 N N . LEU B 1 140 ? -14.602 -10.875 -8.508 1 95.19 140 LEU B N 1
ATOM 2586 C CA . LEU B 1 140 ? -13.469 -11.789 -8.648 1 95.19 140 LEU B CA 1
ATOM 2587 C C . LEU B 1 140 ? -13.438 -12.797 -7.5 1 95.19 140 LEU B C 1
ATOM 2589 O O . LEU B 1 140 ? -12.906 -13.898 -7.652 1 95.19 140 LEU B O 1
ATOM 2593 N N . ILE B 1 141 ? -13.984 -12.375 -6.328 1 95.5 141 ILE B N 1
ATOM 2594 C CA . ILE B 1 141 ? -14.008 -13.273 -5.18 1 95.5 141 ILE B CA 1
ATOM 2595 C C . ILE B 1 141 ? -15.195 -14.219 -5.289 1 95.5 141 ILE B C 1
ATOM 2597 O O . ILE B 1 141 ? -15.125 -15.367 -4.848 1 95.5 141 ILE B O 1
ATOM 2601 N N . PHE B 1 142 ? -16.25 -13.797 -5.898 1 93.75 142 PHE B N 1
ATOM 2602 C CA . PHE B 1 142 ? -17.5 -14.562 -5.988 1 93.75 142 PHE B CA 1
ATOM 2603 C C . PHE B 1 142 ? -17.266 -15.867 -6.738 1 93.75 142 PHE B C 1
ATOM 2605 O O . PHE B 1 142 ? -16.594 -15.891 -7.77 1 93.75 142 PHE B O 1
ATOM 2612 N N . PRO B 1 143 ? -17.844 -16.922 -6.188 1 90.81 143 PRO B N 1
ATOM 2613 C CA . PRO B 1 143 ? -17.641 -18.219 -6.84 1 90.81 143 PRO B CA 1
ATOM 2614 C C . PRO B 1 143 ? -18.344 -18.312 -8.195 1 90.81 143 PRO B C 1
ATOM 2616 O O . PRO B 1 143 ? -19.438 -17.766 -8.375 1 90.81 143 PRO B O 1
ATOM 2619 N N . LEU B 1 144 ? -17.688 -18.859 -9.195 1 76.31 144 LEU B N 1
ATOM 2620 C CA . LEU B 1 144 ? -18.188 -19.016 -10.547 1 76.31 144 LEU B CA 1
ATOM 2621 C C . LEU B 1 144 ? -19.359 -20 -10.586 1 76.31 144 LEU B C 1
ATOM 2623 O O . LEU B 1 144 ? -20.266 -19.859 -11.406 1 76.31 144 LEU B O 1
ATOM 2627 N N . ASN B 1 145 ? -19.391 -20.953 -9.828 1 74.19 145 ASN B N 1
ATOM 2628 C CA . ASN B 1 145 ? -20.328 -22.062 -9.953 1 74.19 145 ASN B CA 1
ATOM 2629 C C . ASN B 1 145 ? -21.672 -21.719 -9.328 1 74.19 145 ASN B C 1
ATOM 2631 O O . ASN B 1 145 ? -22.625 -22.484 -9.453 1 74.19 145 ASN B O 1
ATOM 2635 N N . VAL B 1 146 ? -21.75 -20.609 -8.703 1 73 146 VAL B N 1
ATOM 2636 C CA . VAL B 1 146 ? -22.984 -20.344 -7.984 1 73 146 VAL B CA 1
ATOM 2637 C C . VAL B 1 146 ? -23.969 -19.609 -8.898 1 73 146 VAL B C 1
ATOM 2639 O O . VAL B 1 146 ? -25.141 -19.984 -9 1 73 146 VAL B O 1
ATOM 2642 N N . VAL B 1 147 ? -23.5 -18.516 -9.508 1 67.56 147 VAL B N 1
ATOM 2643 C CA . VAL B 1 147 ? -24.359 -17.797 -10.445 1 67.56 147 VAL B CA 1
ATOM 2644 C C . VAL B 1 147 ? -23.734 -17.797 -11.828 1 67.56 147 VAL B C 1
ATOM 2646 O O . VAL B 1 147 ? -22.547 -17.484 -11.977 1 67.56 147 VAL B O 1
ATOM 2649 N N . PRO B 1 148 ? -24.547 -18.375 -12.766 1 65.06 148 PRO B N 1
ATOM 2650 C CA . PRO B 1 148 ? -23.984 -18.422 -14.125 1 65.06 148 PRO B CA 1
ATOM 2651 C C . PRO B 1 148 ? -23.797 -17.031 -14.734 1 65.06 148 PRO B C 1
ATOM 2653 O O . PRO B 1 148 ? -24.594 -16.609 -15.57 1 65.06 148 PRO B O 1
ATOM 2656 N N . PHE B 1 149 ? -23.125 -16.234 -14.102 1 71.25 149 PHE B N 1
ATOM 2657 C CA . PHE B 1 149 ? -22.766 -14.984 -14.773 1 71.25 149 PHE B CA 1
ATOM 2658 C C . PHE B 1 149 ? -21.625 -15.203 -15.75 1 71.25 149 PHE B C 1
ATOM 2660 O O . PHE B 1 149 ? -20.5 -15.484 -15.344 1 71.25 149 PHE B O 1
ATOM 2667 N N . PRO B 1 150 ? -22.156 -15.242 -17.172 1 79.06 150 PRO B N 1
ATOM 2668 C CA . PRO B 1 150 ? -21.094 -15.398 -18.156 1 79.06 150 PRO B CA 1
ATOM 2669 C C . PRO B 1 150 ? -20.047 -14.297 -18.078 1 79.06 150 PRO B C 1
ATOM 2671 O O . PRO B 1 150 ? -20.359 -13.148 -17.75 1 79.06 150 PRO B O 1
ATOM 2674 N N . TYR B 1 151 ? -18.812 -14.57 -18.031 1 87.81 151 TYR B N 1
ATOM 2675 C CA . TYR B 1 151 ? -17.672 -13.664 -18.125 1 87.81 151 TYR B CA 1
ATOM 2676 C C . TYR B 1 151 ? -17.453 -12.945 -16.797 1 87.81 151 TYR B C 1
ATOM 2678 O O . TYR B 1 151 ? -17.141 -11.75 -16.781 1 87.81 151 TYR B O 1
ATOM 2686 N N . GLN B 1 152 ? -17.922 -13.477 -15.641 1 88.25 152 GLN B N 1
ATOM 2687 C CA . GLN B 1 152 ? -17.781 -12.906 -14.305 1 88.25 152 GLN B CA 1
ATOM 2688 C C . GLN B 1 152 ? -16.359 -12.406 -14.078 1 88.25 152 GLN B C 1
ATOM 2690 O O . GLN B 1 152 ? -16.156 -11.25 -13.695 1 88.25 152 GLN B O 1
ATOM 2695 N N . TYR B 1 153 ? -15.344 -13.266 -14.398 1 88.38 153 TYR B N 1
ATOM 2696 C CA . TYR B 1 153 ? -13.953 -12.914 -14.141 1 88.38 153 TYR B CA 1
ATOM 2697 C C . TYR B 1 153 ? -13.469 -11.836 -15.102 1 88.38 153 TYR B C 1
ATOM 2699 O O . TYR B 1 153 ? -12.734 -10.93 -14.703 1 88.38 153 TYR B O 1
ATOM 2707 N N . GLU B 1 154 ? -14.016 -11.836 -16.312 1 92.12 154 GLU B N 1
ATOM 2708 C CA . GLU B 1 154 ? -13.664 -10.805 -17.281 1 92.12 154 GLU B CA 1
ATOM 2709 C C . GLU B 1 154 ? -14.25 -9.453 -16.891 1 92.12 154 GLU B C 1
ATOM 2711 O O . GLU B 1 154 ? -13.586 -8.422 -17.016 1 92.12 154 GLU B O 1
ATOM 2716 N N . THR B 1 155 ? -15.484 -9.539 -16.469 1 92.88 155 THR B N 1
ATOM 2717 C CA . THR B 1 155 ? -16.141 -8.312 -16.031 1 92.88 155 THR B CA 1
ATOM 2718 C C . THR B 1 155 ? -15.438 -7.738 -14.797 1 92.88 155 THR B C 1
ATOM 2720 O O . THR B 1 155 ? -15.219 -6.531 -14.703 1 92.88 155 THR B O 1
ATOM 2723 N N . GLY B 1 156 ? -15.109 -8.609 -13.828 1 94.31 156 GLY B N 1
ATOM 2724 C CA . GLY B 1 156 ? -14.383 -8.164 -12.648 1 94.31 156 GLY B CA 1
ATOM 2725 C C . GLY B 1 156 ? -13.031 -7.555 -12.969 1 94.31 156 GLY B C 1
ATOM 2726 O O . GLY B 1 156 ? -12.664 -6.52 -12.422 1 94.31 156 GLY B O 1
ATOM 2727 N N . THR B 1 157 ? -12.367 -8.172 -13.875 1 94.88 157 THR B N 1
ATOM 2728 C CA . THR B 1 157 ? -11.062 -7.676 -14.297 1 94.88 157 THR B CA 1
ATOM 2729 C C . THR B 1 157 ? -11.195 -6.344 -15.023 1 94.88 157 THR B C 1
ATOM 2731 O O . THR B 1 157 ? -10.398 -5.43 -14.812 1 94.88 157 THR B O 1
ATOM 2734 N N . PHE B 1 158 ? -12.172 -6.293 -15.836 1 96.25 158 PHE B N 1
ATOM 2735 C CA . PHE B 1 158 ? -12.422 -5.051 -16.562 1 96.25 158 PHE B CA 1
ATOM 2736 C C . PHE B 1 158 ? -12.68 -3.904 -15.586 1 96.25 158 PHE B C 1
ATOM 2738 O O . PHE B 1 158 ? -12.117 -2.818 -15.742 1 96.25 158 PHE B O 1
ATOM 2745 N N . LEU B 1 159 ? -13.5 -4.125 -14.609 1 96 159 LEU B N 1
ATOM 2746 C CA . LEU B 1 159 ? -13.812 -3.105 -13.609 1 96 159 LEU B CA 1
ATOM 2747 C C . LEU B 1 159 ? -12.562 -2.703 -12.836 1 96 159 LEU B C 1
ATOM 2749 O O . LEU B 1 159 ? -12.375 -1.526 -12.523 1 96 159 LEU B O 1
ATOM 2753 N N . LEU B 1 160 ? -11.727 -3.648 -12.555 1 95.62 160 LEU B N 1
ATOM 2754 C CA . LEU B 1 160 ? -10.484 -3.359 -11.844 1 95.62 160 LEU B CA 1
ATOM 2755 C C . LEU B 1 160 ? -9.555 -2.506 -12.703 1 95.62 160 LEU B C 1
ATOM 2757 O O . LEU B 1 160 ? -8.891 -1.604 -12.188 1 95.62 160 LEU B O 1
ATOM 2761 N N . TYR B 1 161 ? -9.547 -2.762 -14.023 1 96.31 161 TYR B N 1
ATOM 2762 C CA . TYR B 1 161 ? -8.727 -1.964 -14.922 1 96.31 161 TYR B CA 1
ATOM 2763 C C . TYR B 1 161 ? -9.234 -0.529 -15 1 96.31 161 TYR B C 1
ATOM 2765 O O . TYR B 1 161 ? -8.445 0.416 -15.023 1 96.31 161 TYR B O 1
ATOM 2773 N N . VAL B 1 162 ? -10.508 -0.45 -15.023 1 95.56 162 VAL B N 1
ATOM 2774 C CA . VAL B 1 162 ? -11.109 0.881 -15.023 1 95.56 162 VAL B CA 1
ATOM 2775 C C . VAL B 1 162 ? -10.727 1.611 -13.734 1 95.56 162 VAL B C 1
ATOM 2777 O O . VAL B 1 162 ? -10.336 2.779 -13.766 1 95.56 162 VAL B O 1
ATOM 2780 N N . SER B 1 163 ? -10.836 0.913 -12.633 1 94.25 163 SER B N 1
ATOM 2781 C CA . SER B 1 163 ? -10.477 1.493 -11.344 1 94.25 163 SER B CA 1
ATOM 2782 C C . SER B 1 163 ? -9.008 1.912 -11.32 1 94.25 163 SER B C 1
ATOM 2784 O O . SER B 1 163 ? -8.664 2.949 -10.75 1 94.25 163 SER B O 1
ATOM 2786 N N . MET B 1 164 ? -8.211 1.145 -11.898 1 94.81 164 MET B N 1
ATOM 2787 C CA . MET B 1 164 ? -6.781 1.444 -11.961 1 94.81 164 MET B CA 1
ATOM 2788 C C . MET B 1 164 ? -6.531 2.727 -12.75 1 94.81 164 MET B C 1
ATOM 2790 O O . MET B 1 164 ? -5.742 3.574 -12.328 1 94.81 164 MET B O 1
ATOM 2794 N N . VAL B 1 165 ? -7.215 2.883 -13.859 1 94.94 165 VAL B N 1
ATOM 2795 C CA . VAL B 1 165 ? -7.066 4.07 -14.688 1 94.94 165 VAL B CA 1
ATOM 2796 C C . VAL B 1 165 ? -7.547 5.301 -13.93 1 94.94 165 VAL B C 1
ATOM 2798 O O . VAL B 1 165 ? -6.875 6.336 -13.922 1 94.94 165 VAL B O 1
ATOM 2801 N N . LEU B 1 166 ? -8.664 5.16 -13.273 1 92.19 166 LEU B N 1
ATOM 2802 C CA . LEU B 1 166 ? -9.195 6.258 -12.477 1 92.19 166 LEU B CA 1
ATOM 2803 C C . LEU B 1 166 ? -8.242 6.605 -11.328 1 92.19 166 LEU B C 1
ATOM 2805 O O . LEU B 1 166 ? -8.086 7.777 -10.984 1 92.19 166 LEU B O 1
ATOM 2809 N N . SER B 1 167 ? -7.652 5.559 -10.766 1 90.31 167 SER B N 1
ATOM 2810 C CA . SER B 1 167 ? -6.703 5.766 -9.68 1 90.31 167 SER B CA 1
ATOM 2811 C C . SER B 1 167 ? -5.48 6.547 -10.148 1 90.31 167 SER B C 1
ATOM 2813 O O . SER B 1 167 ? -5.074 7.516 -9.5 1 90.31 167 SER B O 1
ATOM 2815 N N . VAL B 1 168 ? -4.938 6.207 -11.242 1 90.88 168 VAL B N 1
ATOM 2816 C CA . VAL B 1 168 ? -3.771 6.902 -11.781 1 90.88 168 VAL B CA 1
ATOM 2817 C C . VAL B 1 168 ? -4.145 8.336 -12.141 1 90.88 168 VAL B C 1
ATOM 2819 O O . VAL B 1 168 ? -3.391 9.273 -11.852 1 90.88 168 VAL B O 1
ATOM 2822 N N . TRP B 1 169 ? -5.285 8.469 -12.703 1 89.94 169 TRP B N 1
ATOM 2823 C CA . TRP B 1 169 ? -5.77 9.797 -13.062 1 89.94 169 TRP B CA 1
ATOM 2824 C C . TRP B 1 169 ? -5.902 10.68 -11.828 1 89.94 169 TRP B C 1
ATOM 2826 O O . TRP B 1 169 ? -5.488 11.844 -11.836 1 89.94 169 TRP B O 1
ATOM 2836 N N . SER B 1 170 ? -6.48 10.172 -10.82 1 86.69 170 SER B N 1
ATOM 2837 C CA . SER B 1 170 ? -6.656 10.93 -9.586 1 86.69 170 SER B CA 1
ATOM 2838 C C . SER B 1 170 ? -5.312 11.312 -8.977 1 86.69 170 SER B C 1
ATOM 2840 O O . SER B 1 170 ? -5.172 12.391 -8.391 1 86.69 170 SER B O 1
ATOM 2842 N N . ALA B 1 171 ? -4.328 10.469 -9.008 1 86.62 171 ALA B N 1
ATOM 2843 C CA . ALA B 1 171 ? -2.994 10.766 -8.492 1 86.62 171 ALA B CA 1
ATOM 2844 C C . ALA B 1 171 ? -2.365 11.938 -9.25 1 86.62 171 ALA B C 1
ATOM 2846 O O . ALA B 1 171 ? -1.729 12.805 -8.648 1 86.62 171 ALA B O 1
ATOM 2847 N N . VAL B 1 172 ? -2.588 11.961 -10.555 1 87.25 172 VAL B N 1
ATOM 2848 C CA . VAL B 1 172 ? -2.068 13.047 -11.375 1 87.25 172 VAL B CA 1
ATOM 2849 C C . VAL B 1 172 ? -2.738 14.359 -10.984 1 87.25 172 VAL B C 1
ATOM 2851 O O . VAL B 1 172 ? -2.076 15.398 -10.883 1 87.25 172 VAL B O 1
ATOM 2854 N N . VAL B 1 173 ? -3.98 14.305 -10.789 1 83.81 173 VAL B N 1
ATOM 2855 C CA . VAL B 1 173 ? -4.734 15.492 -10.406 1 83.81 173 VAL B CA 1
ATOM 2856 C C . VAL B 1 173 ? -4.223 16.016 -9.062 1 83.81 173 VAL B C 1
ATOM 2858 O O . VAL B 1 173 ? -4.043 17.219 -8.883 1 83.81 173 VAL B O 1
ATOM 2861 N N . TYR B 1 174 ? -3.984 15.102 -8.125 1 81.19 174 TYR B N 1
ATOM 2862 C CA . TYR B 1 174 ? -3.467 15.484 -6.82 1 81.19 174 TYR B CA 1
ATOM 2863 C C . TYR B 1 174 ? -2.1 16.141 -6.949 1 81.19 174 TYR B C 1
ATOM 2865 O O . TYR B 1 174 ? -1.819 17.141 -6.277 1 81.19 174 TYR B O 1
ATOM 2873 N N . PHE B 1 175 ? -1.292 15.586 -7.734 1 82.12 175 PHE B N 1
ATOM 2874 C CA . PHE B 1 175 ? 0.034 16.156 -7.961 1 82.12 175 PHE B CA 1
ATOM 2875 C C . PHE B 1 175 ? -0.066 17.547 -8.562 1 82.12 175 PHE B C 1
ATOM 2877 O O . PHE B 1 175 ? 0.649 18.453 -8.141 1 82.12 175 PHE B O 1
ATOM 2884 N N . TYR B 1 176 ? -0.989 17.672 -9.5 1 83.31 176 TYR B N 1
ATOM 2885 C CA . TYR B 1 176 ? -1.17 18.953 -10.164 1 83.31 176 TYR B CA 1
ATOM 2886 C C . TYR B 1 176 ? -1.681 20 -9.18 1 83.31 176 TYR B C 1
ATOM 2888 O O . TYR B 1 176 ? -1.243 21.156 -9.211 1 83.31 176 TYR B O 1
ATOM 2896 N N . ASN B 1 177 ? -2.516 19.625 -8.336 1 81.88 177 ASN B N 1
ATOM 2897 C CA . ASN B 1 177 ? -3.094 20.547 -7.371 1 81.88 177 ASN B CA 1
ATOM 2898 C C . ASN B 1 177 ? -2.07 20.984 -6.32 1 81.88 177 ASN B C 1
ATOM 2900 O O . ASN B 1 177 ? -2.162 22.078 -5.77 1 81.88 177 ASN B O 1
ATOM 2904 N N . LEU B 1 178 ? -1.086 20.156 -6.043 1 79.12 178 LEU B N 1
ATOM 2905 C CA . LEU B 1 178 ? -0.111 20.469 -5 1 79.12 178 LEU B CA 1
ATOM 2906 C C . LEU B 1 178 ? 1.173 21.031 -5.605 1 79.12 178 LEU B C 1
ATOM 2908 O O . LEU B 1 178 ? 2.16 21.234 -4.898 1 79.12 178 LEU B O 1
ATOM 2912 N N . ARG B 1 179 ? 1.155 21.281 -6.84 1 77.69 179 ARG B N 1
ATOM 2913 C CA . ARG B 1 179 ? 2.352 21.75 -7.535 1 77.69 179 ARG B CA 1
ATOM 2914 C C . ARG B 1 179 ? 2.844 23.062 -6.957 1 77.69 179 ARG B C 1
ATOM 2916 O O . ARG B 1 179 ? 4.051 23.328 -6.914 1 77.69 179 ARG B O 1
ATOM 2923 N N . SER B 1 180 ? 1.991 23.953 -6.539 1 74.94 180 SER B N 1
ATOM 2924 C CA . SER B 1 180 ? 2.379 25.234 -5.98 1 74.94 180 SER B CA 1
ATOM 2925 C C . SER B 1 180 ? 3.137 25.078 -4.668 1 74.94 180 SER B C 1
ATOM 2927 O O . SER B 1 180 ? 4.059 25.828 -4.375 1 74.94 180 SER B O 1
ATOM 2929 N N . VAL B 1 181 ? 2.779 24.062 -3.896 1 70.62 181 VAL B N 1
ATOM 2930 C CA . VAL B 1 181 ? 3.445 23.781 -2.629 1 70.62 181 VAL B CA 1
ATOM 2931 C C . VAL B 1 181 ? 4.879 23.328 -2.889 1 70.62 181 VAL B C 1
ATOM 2933 O O . VAL B 1 181 ? 5.797 23.672 -2.143 1 70.62 181 VAL B O 1
ATOM 2936 N N . PHE B 1 182 ? 5.062 22.688 -3.908 1 66.44 182 PHE B N 1
ATOM 2937 C CA . PHE B 1 182 ? 6.367 22.141 -4.273 1 66.44 182 PHE B CA 1
ATOM 2938 C C . PHE B 1 182 ? 7.297 23.25 -4.75 1 66.44 182 PHE B C 1
ATOM 2940 O O . PHE B 1 182 ? 8.5 23.219 -4.488 1 66.44 182 PHE B O 1
ATOM 2947 N N . LEU B 1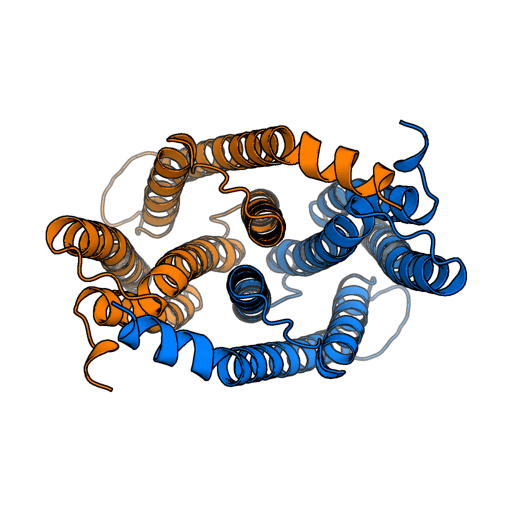 183 ? 6.645 24.141 -5.449 1 62.5 183 LEU B N 1
ATOM 2948 C CA . LEU B 1 183 ? 7.422 25.219 -6.059 1 62.5 183 LEU B CA 1
ATOM 2949 C C . LEU B 1 183 ? 7.641 26.359 -5.074 1 62.5 183 LEU B C 1
ATOM 2951 O O . LEU B 1 183 ? 8.641 27.078 -5.156 1 62.5 183 LEU B O 1
ATOM 2955 N N . GLU B 1 184 ? 6.723 26.703 -4.328 1 57.84 184 GLU B N 1
ATOM 2956 C CA . GLU B 1 184 ? 6.859 27.828 -3.398 1 57.84 184 GLU B CA 1
ATOM 2957 C C . GLU B 1 184 ? 7.887 27.516 -2.312 1 57.84 184 GLU B C 1
ATOM 2959 O O . GLU B 1 184 ? 8.625 28.406 -1.885 1 57.84 184 GLU B O 1
ATOM 2964 N N . THR B 1 185 ? 7.805 26.406 -1.637 1 52.06 185 THR B N 1
ATOM 2965 C CA . THR B 1 185 ? 8.672 26.188 -0.486 1 52.06 185 THR B CA 1
ATOM 2966 C C . THR B 1 185 ? 10.141 26.188 -0.912 1 52.06 185 THR B C 1
ATOM 2968 O O . THR B 1 185 ? 11.039 26.172 -0.067 1 52.06 185 THR B O 1
ATOM 2971 N N . SER B 1 186 ? 10.477 25.984 -2.082 1 48.41 186 SER B N 1
ATOM 2972 C CA . SER B 1 186 ? 11.844 26.188 -2.537 1 48.41 186 SER B CA 1
ATOM 2973 C C . SER B 1 186 ? 12.266 27.641 -2.408 1 48.41 186 SER B C 1
ATOM 2975 O O . SER B 1 186 ? 13.461 27.953 -2.354 1 48.41 186 SER B O 1
ATOM 2977 N N . THR B 1 187 ? 11.383 28.578 -2.496 1 40.94 187 THR B N 1
ATOM 2978 C CA . THR B 1 187 ? 11.797 29.984 -2.484 1 40.94 187 THR B CA 1
ATOM 2979 C C . THR B 1 187 ? 12.023 30.469 -1.055 1 40.94 187 THR B C 1
ATOM 2981 O O . THR B 1 187 ? 12.594 31.547 -0.841 1 40.94 187 THR B O 1
ATOM 2984 N N . SER B 1 188 ? 11.328 30.031 -0.053 1 38.06 188 SER B N 1
ATOM 2985 C CA . SER B 1 188 ? 11.523 30.75 1.202 1 38.06 188 SER B CA 1
ATOM 2986 C C . SER B 1 188 ? 12.836 30.344 1.871 1 38.06 188 SER B C 1
ATOM 2988 O O . SER B 1 188 ? 13.117 30.766 2.998 1 38.06 188 SER B O 1
ATOM 2990 N N . PHE B 1 189 ? 13.641 29.375 1.361 1 33.31 189 PHE B N 1
ATOM 2991 C CA . PHE B 1 189 ? 14.953 29.516 1.982 1 33.31 189 PHE B CA 1
ATOM 2992 C C . PHE B 1 189 ? 15.812 30.5 1.211 1 33.31 189 PHE B C 1
ATOM 2994 O O . PHE B 1 189 ? 15.727 30.594 -0.016 1 33.31 189 PHE B O 1
#

Organism: Desulfotalea psychrophila (strain LSv54 / DSM 12343) (NCBI:txid177439)

Sequence (378 aa):
MKQVLTVPNILTGFRFALVPVLVVLLSLEQNTWVEFWAWFVFFVAAVTDFVDGWVARRYKIETVLGKLMDPLADKVLVSTGLIMLIPLGKVAAWVCLLIICREIIVTGFRGLAATTGKVVAAGQIGKYKSTMQYFGIGLLIFPLNVVPFPYQYETGTFLLYVSMVLSVWSAVVYFYNLRSVFLETSTSFMKQVLTVPNILTGFRFALVPVLVVLLSLEQNTWVEFWAWFVFFVAAVTDFVDGWVARRYKIETVLGKLMDPLADKVLVSTGLIMLIPLGKVAAWVCLLIICREIIVTGFRGLAATTGKVVAAGQIGKYKSTMQYFGIGLLIFPLNVVPFPYQYETGTFLLYVSMVLSVWSAVVYFYNLRSVFLETSTSF

Foldseek 3Di:
DVLCPDPLNVLLVVLVVLLVVLLVLLPDDDDQVSLAVSLVSLVSSVVSLVVSVVCCVVVVSDDPVSVVSSVVSLLSSLLSLAPSCVVVVLHPPVLSVLLVVLVVLLVVLQVVCVVVVHHDDDDCLVVLLSVLSSQLSSLSSHDCVPDVPPCSSVSSHVSSVVSSVSSVVSSVVSCVVCVCVVVVVVPVD/DVLCPDPLNVLLVVLLVLLVVLLVLLPDDDDQVSLAVSLVSLVSSVVSLVVSVVCCVVVVSADPVSVVSSVVSLLSSLLSLAVSCVVVVLHPPVLSVLLVVLVVLLVVLQVVCVVVVHHDDDDCLVVLLSVLSSQLSSLSSHDCVPDVPPCSSVSSHVSSVVSSVSSVVSSVVSCVVCVCVVPVVVPVD

Radius of gyration: 20.93 Å; Cα contacts (8 Å, |Δi|>4): 458; chains: 2; bounding box: 52×55×45 Å

Nearest PDB structures (foldseek):
  7drk-assembly1_B  TM=8.821E-01  e=3.581E-09  Staphylococcus aureus subsp. aureus N315
  4q7c-assembly1_A  TM=6.808E-01  e=6.390E-03  Archaeoglobus fulgidus DSM 4304
  4q7c-assembly1_B  TM=6.480E-01  e=4.572E-03  Archaeoglobus fulgidus DSM 4304
  4o6m-assembly1_A  TM=6.547E-01  e=5.807E-03  Archaeoglobus fulgidus DSM 4304
  8gyw-assembly1_B  TM=6.309E-01  e=4.960E-01  Homo sapiens

Secondary structure (DSSP, 8-state):
-TTT--HHHHHHHHHHHHHHHHHHHHHSPP-HHHHHHHHHHHHHHHHHHHHHHHHHHHHT---HHHHHHHHHHHHHHHHHHHHHTTTTTSS-HHHHHHHHHHHHHHHHHHHHHHHTT------THHHHHHHHHHHHHHHHHS-TTTS--TTHHHHHHHHHHHHHHHHHHHHHHHHHHTHHHHHHTTT--/-TTT--HHHHHHHHHHHHHHHHHHHHHSPP-HHHHHHHHHHHHHHHHHHHHHHHHHHHHT---HHHHHHHHHHHHHHHHHHHHHTTTTTSS-HHHHHHHHHHHHHHHHHHHHHHHTT------THHHHHHHHHHHHHHHHHS-TTTS--TTHHHHHHHHHHHHHHHHHHHHHHHHHHTHHHHHHTTT--

Solvent-accessible surface area (backbone atoms only — not comparable to full-atom values): 19711 Å² total; per-residue (Å²): 119,74,77,63,68,34,70,46,33,51,42,39,51,49,39,52,61,45,44,62,54,38,51,52,40,57,66,43,84,83,42,65,66,44,23,41,51,32,28,48,53,50,47,52,41,53,49,41,54,54,47,31,54,50,49,31,65,72,67,65,66,69,38,62,49,37,65,54,46,40,60,46,40,52,50,43,48,52,47,46,53,43,47,48,28,26,77,72,69,71,33,60,44,69,60,44,43,53,44,51,43,40,50,51,50,46,48,50,50,52,19,53,32,29,59,72,69,47,80,79,78,85,58,73,60,60,56,53,24,50,53,30,36,53,51,11,48,45,40,57,41,38,40,67,88,75,52,87,53,84,58,39,59,57,51,13,46,48,30,36,50,51,19,39,52,42,43,54,50,50,41,51,51,51,51,62,70,44,44,60,62,47,57,48,61,59,60,77,106,120,74,77,64,69,35,72,46,34,50,42,37,50,49,39,52,60,46,43,61,54,40,51,52,41,57,67,43,85,81,42,65,66,42,23,41,51,33,27,48,52,49,48,52,39,54,51,41,55,53,47,30,52,50,49,30,66,73,67,65,66,68,38,63,50,37,64,53,45,40,61,47,39,52,49,44,49,52,48,48,55,42,46,47,27,27,76,73,70,70,33,60,46,69,60,44,45,52,45,51,43,40,50,52,49,44,48,49,50,50,20,51,32,30,57,72,69,46,79,80,78,83,58,72,58,58,56,54,24,51,52,31,36,52,51,10,49,46,40,55,39,37,40,67,88,76,51,90,55,84,58,39,60,57,51,12,46,49,30,37,51,51,18,39,53,43,43,52,51,50,41,51,51,52,52,62,71,46,43,61,62,47,58,49,61,58,60,78,107

pLDDT: mean 85.34, std 12.84, range [33.31, 98.19]